Protein 1UM8 (pdb70)

Structure (mmCIF, N/CA/C/O backbone):
data_1UM8
#
_entry.id   1UM8
#
_cell.length_a   78.515
_cell.length_b   78.515
_cell.length_c   131.514
_cell.angle_alpha   90.00
_cell.angle_beta   90.00
_cell.angle_gamma   120.00
#
_symmetry.space_group_name_H-M   'P 65'
#
loop_
_entity.id
_entity.type
_entity.pdbx_description
1 polymer 'ATP-dependent Clp protease ATP-binding subunit clpX'
2 non-polymer "ADENOSINE-5'-DIPHOSPHATE"
3 water water
#
loop_
_atom_site.group_PDB
_atom_site.id
_atom_site.type_symbol
_atom_site.label_atom_id
_atom_site.label_alt_id
_atom_site.label_comp_id
_atom_site.label_asym_id
_atom_site.label_entity_id
_atom_site.label_seq_id
_atom_site.pdbx_PDB_ins_code
_atom_site.Cartn_x
_atom_site.Cartn_y
_atom_site.Cartn_z
_atom_site.occupancy
_atom_site.B_iso_or_equiv
_atom_site.auth_seq_id
_atom_site.auth_comp_id
_atom_site.auth_asym_id
_atom_site.auth_atom_id
_atom_site.pdbx_PDB_model_num
ATOM 1 N N . LEU A 1 5 ? 7.407 63.233 4.565 1.00 74.93 75 LEU A N 1
ATOM 2 C CA . LEU A 1 5 ? 5.966 62.845 4.623 1.00 75.74 75 LEU A CA 1
ATOM 3 C C . LEU A 1 5 ? 5.357 63.181 5.977 1.00 74.92 75 LEU A C 1
ATOM 4 O O . LEU A 1 5 ? 5.362 62.366 6.907 1.00 75.51 75 LEU A O 1
ATOM 9 N N . LEU A 1 6 ? 4.831 64.390 6.083 1.00 72.37 76 LEU A N 1
ATOM 10 C CA . LEU A 1 6 ? 4.199 64.817 7.310 1.00 70.45 76 LEU A CA 1
ATOM 11 C C . LEU A 1 6 ? 2.718 64.792 6.957 1.00 70.19 76 LEU A C 1
ATOM 12 O O . LEU A 1 6 ? 1.881 65.370 7.650 1.00 71.71 76 LEU A O 1
ATOM 17 N N . SER A 1 7 ? 2.409 64.096 5.866 1.00 68.34 77 SER A N 1
ATOM 18 C CA . SER A 1 7 ? 1.041 63.977 5.372 1.00 66.50 77 SER A CA 1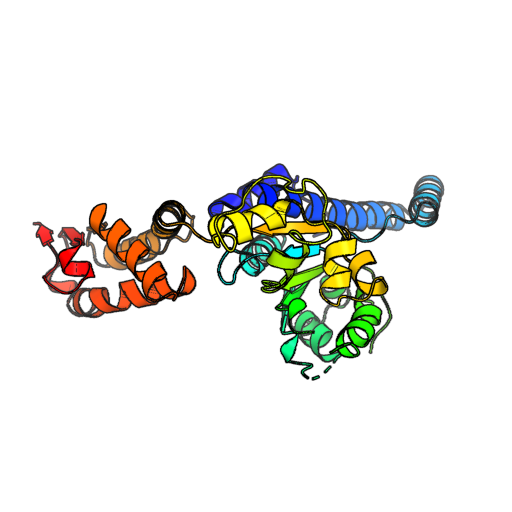
ATOM 19 C C . SER A 1 7 ? 0.194 62.977 6.145 1.00 63.98 77 SER A C 1
ATOM 20 O O . SER A 1 7 ? -1.011 63.177 6.312 1.00 64.05 77 SER A O 1
ATOM 23 N N . TYR A 1 8 ? 0.805 61.888 6.599 1.00 60.63 78 TYR A N 1
ATOM 24 C CA . TYR A 1 8 ? 0.059 60.905 7.377 1.00 58.37 78 TYR A CA 1
ATOM 25 C C . TYR A 1 8 ? 0.928 60.168 8.368 1.00 56.53 78 TYR A C 1
ATOM 26 O O . TYR A 1 8 ? 1.825 59.422 7.991 1.00 59.52 78 TYR A O 1
ATOM 35 N N . ILE A 1 9 ? 0.643 60.367 9.643 1.00 52.32 79 ILE A N 1
ATOM 36 C CA . ILE A 1 9 ? 1.401 59.704 10.671 1.00 47.89 79 ILE A CA 1
ATOM 37 C C . ILE A 1 9 ? 0.594 58.495 11.072 1.00 46.23 79 ILE A C 1
ATOM 38 O O . ILE A 1 9 ? -0.455 58.626 11.699 1.00 46.25 79 ILE A O 1
ATOM 43 N N . PRO A 1 10 ? 1.052 57.297 10.690 1.00 44.88 80 PRO A N 1
ATOM 44 C CA . PRO A 1 10 ? 0.272 56.127 11.080 1.00 42.77 80 PRO A CA 1
ATOM 45 C C . PRO A 1 10 ? 0.061 56.134 12.575 1.00 41.33 80 PRO A C 1
ATOM 46 O O . PRO A 1 10 ? 0.881 56.660 13.327 1.00 38.22 80 PRO A O 1
ATOM 50 N N . ALA A 1 11 ? -1.068 55.572 12.984 1.00 42.19 81 ALA A N 1
ATOM 51 C CA . ALA A 1 11 ? -1.445 55.494 14.377 1.00 43.73 81 ALA A CA 1
ATOM 52 C C . ALA A 1 11 ? -0.403 54.744 15.201 1.00 46.81 81 ALA A C 1
ATOM 53 O O . ALA A 1 11 ? 0.430 54.010 14.660 1.00 47.09 81 ALA A O 1
ATOM 55 N N . PRO A 1 12 ? -0.432 54.930 16.528 1.00 48.02 82 PRO A N 1
ATOM 56 C CA . PRO A 1 12 ? 0.499 54.277 17.448 1.00 48.75 82 PRO A CA 1
ATOM 57 C C . PRO A 1 12 ? 0.425 52.759 17.340 1.00 49.65 82 PRO A C 1
ATOM 58 O O . PRO A 1 12 ? 1.432 52.069 17.486 1.00 49.70 82 PRO A O 1
ATOM 62 N N . LYS A 1 13 ? -0.777 52.252 17.080 1.00 50.30 83 LYS A N 1
ATOM 63 C CA . LYS A 1 13 ? -0.991 50.818 16.964 1.00 51.35 83 LYS A CA 1
ATOM 64 C C . LYS A 1 13 ? -0.378 50.304 15.660 1.00 51.08 83 LYS A C 1
ATOM 65 O O . LYS A 1 13 ? 0.117 49.181 15.593 1.00 50.09 83 LYS A O 1
ATOM 71 N N . GLU A 1 14 ? -0.411 51.136 14.626 1.00 49.93 84 GLU A N 1
ATOM 72 C CA . GLU A 1 14 ? 0.151 50.757 13.346 1.00 48.10 84 GLU A CA 1
ATOM 73 C C . GLU A 1 14 ? 1.648 50.709 13.497 1.00 47.69 84 GLU A C 1
ATOM 74 O O . GLU A 1 14 ? 2.285 49.731 13.113 1.00 48.92 84 GLU A O 1
ATOM 80 N N . LEU A 1 15 ? 2.210 51.773 14.064 1.00 46.82 85 LEU A N 1
ATOM 81 C CA . LEU A 1 15 ? 3.646 51.851 14.278 1.00 42.60 85 LEU A CA 1
ATOM 82 C C . LEU A 1 15 ? 4.082 50.645 15.109 1.00 42.66 85 LEU A C 1
ATOM 83 O O . LEU A 1 15 ? 5.045 49.958 14.773 1.00 44.71 85 LEU A O 1
ATOM 88 N N . LYS A 1 16 ? 3.359 50.381 16.186 1.00 40.61 86 LYS A N 1
ATOM 89 C CA . LYS A 1 16 ? 3.671 49.262 17.057 1.00 40.21 86 LYS A CA 1
ATOM 90 C C . LYS A 1 16 ? 3.631 47.934 16.267 1.00 41.80 86 LYS A C 1
ATOM 91 O O . LYS A 1 16 ? 4.358 46.979 16.577 1.00 40.06 86 LYS A O 1
ATOM 97 N N . ALA A 1 17 ? 2.783 47.880 15.243 1.00 41.47 87 ALA A N 1
ATOM 98 C CA . ALA A 1 17 ? 2.668 46.684 14.426 1.00 40.73 87 ALA A CA 1
ATOM 99 C C . ALA A 1 17 ? 3.974 46.523 13.657 1.00 42.89 87 ALA A C 1
ATOM 100 O O . ALA A 1 17 ? 4.531 45.419 13.595 1.00 46.03 87 ALA A O 1
ATOM 102 N N . VAL A 1 18 ? 4.463 47.616 13.071 1.00 40.42 88 VAL A N 1
ATOM 103 C CA . VAL A 1 18 ? 5.710 47.564 12.333 1.00 38.14 88 VAL A CA 1
ATOM 104 C C . VAL A 1 18 ? 6.766 47.079 13.317 1.00 40.20 88 VAL A C 1
ATOM 105 O O . VAL A 1 18 ? 7.532 46.156 13.041 1.00 42.50 88 VAL A O 1
ATOM 109 N N . LEU A 1 19 ? 6.794 47.699 14.484 1.00 40.11 89 LEU A N 1
ATOM 110 C CA . LEU A 1 19 ? 7.752 47.329 15.509 1.00 39.93 89 LEU A CA 1
ATOM 111 C C . LEU A 1 19 ? 7.682 45.822 15.777 1.00 40.07 89 LEU A C 1
ATOM 112 O O . LEU A 1 19 ? 8.704 45.139 15.801 1.00 40.49 89 LEU A O 1
ATOM 117 N N . ASP A 1 20 ? 6.477 45.299 15.959 1.00 38.85 90 ASP A N 1
ATOM 118 C CA . ASP A 1 20 ? 6.325 43.878 16.229 1.00 40.62 90 ASP A CA 1
ATOM 119 C C . ASP A 1 20 ? 6.962 42.962 15.171 1.00 41.69 90 ASP A C 1
ATOM 120 O O . ASP A 1 20 ? 7.398 41.858 15.489 1.00 40.32 90 ASP A O 1
ATOM 125 N N . ASN A 1 21 ? 7.017 43.415 13.921 1.00 41.54 91 ASN A N 1
ATOM 126 C CA . ASN A 1 21 ? 7.605 42.598 12.864 1.00 41.63 91 ASN A CA 1
ATOM 127 C C . ASN A 1 21 ? 9.132 42.516 12.910 1.00 41.04 91 ASN A C 1
ATOM 128 O O . ASN A 1 21 ? 9.727 41.791 12.122 1.00 40.71 91 ASN A O 1
ATOM 133 N N . TYR A 1 22 ? 9.767 43.250 13.820 1.00 40.53 92 TYR A N 1
ATOM 134 C CA . TYR A 1 22 ? 11.224 43.226 13.903 1.00 40.63 92 TYR A CA 1
ATOM 135 C C . TYR A 1 22 ? 11.810 43.092 15.298 1.00 41.29 92 TYR A C 1
ATOM 136 O O . TYR A 1 22 ? 12.927 42.591 15.468 1.00 39.60 92 TYR A O 1
ATOM 145 N N . VAL A 1 23 ? 11.049 43.535 16.291 1.00 41.35 93 VAL A N 1
ATOM 146 C CA . VAL A 1 23 ? 11.487 43.498 17.673 1.00 39.97 93 VAL A CA 1
ATOM 147 C C . VAL A 1 23 ? 10.639 42.507 18.460 1.00 41.28 93 VAL A C 1
ATOM 148 O O . VAL A 1 23 ? 9.401 42.587 18.445 1.00 42.03 93 VAL A O 1
ATOM 152 N N . ILE A 1 24 ? 11.307 41.565 19.130 1.00 38.46 94 ILE A N 1
ATOM 153 C CA . ILE A 1 24 ? 10.628 40.554 19.934 1.00 35.61 94 ILE A CA 1
ATOM 154 C C . ILE A 1 24 ? 10.638 41.021 21.385 1.00 35.82 94 ILE A C 1
ATOM 155 O O . ILE A 1 24 ? 11.617 41.612 21.863 1.00 34.47 94 ILE A O 1
ATOM 160 N N . GLY A 1 25 ? 9.551 40.759 22.092 1.00 33.42 95 GLY A N 1
ATOM 161 C CA . GLY A 1 25 ? 9.492 41.189 23.471 1.00 34.64 95 GLY A CA 1
ATOM 162 C C . GLY A 1 25 ? 9.436 42.700 23.565 1.00 37.17 95 GLY A C 1
ATOM 163 O O . GLY A 1 25 ? 9.142 43.392 22.578 1.00 35.82 95 GLY A O 1
ATOM 164 N N . GLN A 1 26 ? 9.719 43.214 24.756 1.00 38.25 96 GLN A N 1
ATOM 165 C CA . GLN A 1 26 ? 9.703 44.649 24.991 1.00 40.19 96 GLN A CA 1
ATOM 166 C C . GLN A 1 26 ? 8.336 45.244 24.618 1.00 42.98 96 GLN A C 1
ATOM 167 O O . GLN A 1 26 ? 8.277 46.265 23.922 1.00 42.91 96 GLN A O 1
ATOM 173 N N . GLU A 1 27 ? 7.249 44.615 25.075 1.00 42.81 97 GLU A N 1
ATOM 174 C CA . GLU A 1 27 ? 5.909 45.097 24.760 1.00 44.64 97 GLU A CA 1
ATOM 175 C C . GLU A 1 27 ? 5.653 46.517 25.261 1.00 43.90 97 GLU A C 1
ATOM 176 O O . GLU A 1 27 ? 5.158 47.361 24.510 1.00 41.56 97 GLU A O 1
ATOM 182 N N . GLN A 1 28 ? 5.985 46.792 26.522 1.00 42.87 98 GLN A N 1
ATOM 183 C CA . GLN A 1 28 ? 5.763 48.132 27.049 1.00 41.00 98 GLN A CA 1
ATOM 184 C C . GLN A 1 28 ? 6.577 49.156 26.299 1.00 37.82 98 GLN A C 1
ATOM 185 O O . GLN A 1 28 ? 6.028 50.144 25.831 1.00 38.88 98 GLN A O 1
ATOM 191 N N . ALA A 1 29 ? 7.882 48.920 26.192 1.00 34.85 99 ALA A N 1
ATOM 192 C CA . ALA A 1 29 ? 8.764 49.843 25.502 1.00 33.05 99 ALA A CA 1
ATOM 193 C C . ALA A 1 29 ? 8.257 50.074 24.095 1.00 35.05 99 ALA A C 1
ATOM 194 O O . ALA A 1 29 ? 8.332 51.185 23.578 1.00 37.27 99 ALA A O 1
ATOM 196 N N . LYS A 1 30 ? 7.727 49.034 23.471 1.00 36.69 100 LYS A N 1
ATOM 197 C CA . LYS A 1 30 ? 7.214 49.182 22.118 1.00 38.60 100 LYS A CA 1
ATOM 198 C C . LYS A 1 30 ? 6.043 50.149 22.137 1.00 39.30 100 LYS A C 1
ATOM 199 O O . LYS A 1 30 ? 5.962 51.063 21.315 1.00 39.31 100 LYS A O 1
ATOM 205 N N . LYS A 1 31 ? 5.154 49.954 23.103 1.00 38.90 101 LYS A N 1
ATOM 206 C CA . LYS A 1 31 ? 3.979 50.789 23.257 1.00 38.57 101 LYS A CA 1
ATOM 207 C C . LYS A 1 31 ? 4.383 52.238 23.508 1.00 38.59 101 LYS A C 1
ATOM 208 O O . LYS A 1 31 ? 3.944 53.157 22.805 1.00 39.39 101 LYS A O 1
ATOM 214 N N . VAL A 1 32 ? 5.233 52.440 24.507 1.00 37.46 102 VAL A N 1
ATOM 215 C CA . VAL A 1 32 ? 5.705 53.776 24.842 1.00 37.00 102 VAL A CA 1
ATOM 216 C C . VAL A 1 32 ? 6.407 54.453 23.674 1.00 37.52 102 VAL A C 1
ATOM 217 O O . VAL A 1 32 ? 6.226 55.642 23.449 1.00 40.69 102 VAL A O 1
ATOM 221 N N . PHE A 1 33 ? 7.202 53.708 22.923 1.00 38.37 103 PHE A N 1
ATOM 222 C CA . PHE A 1 33 ? 7.911 54.297 21.789 1.00 38.18 103 PHE A CA 1
ATOM 223 C C . PHE A 1 33 ? 6.939 54.727 20.677 1.00 38.12 103 PHE A C 1
ATOM 224 O O . PHE A 1 33 ? 7.080 55.796 20.073 1.00 38.51 103 PHE A O 1
ATOM 232 N N . SER A 1 34 ? 5.944 53.892 20.426 1.00 37.09 104 SER A N 1
ATOM 233 C CA . SER A 1 34 ? 4.974 54.160 19.377 1.00 37.19 104 SER A CA 1
ATOM 234 C C . SER A 1 34 ? 4.160 55.417 19.619 1.00 36.33 104 SER A C 1
ATOM 235 O O . SER A 1 34 ? 3.951 56.226 18.714 1.00 33.24 104 SER A O 1
ATOM 238 N N . VAL A 1 35 ? 3.686 55.560 20.848 1.00 38.71 105 VAL A N 1
ATOM 239 C CA . VAL A 1 35 ? 2.880 56.710 21.229 1.00 37.44 105 VAL A CA 1
ATOM 240 C C . VAL A 1 35 ? 3.768 57.938 21.204 1.00 36.92 105 VAL A C 1
ATOM 241 O O . VAL A 1 35 ? 3.349 59.006 20.741 1.00 36.26 105 VAL A O 1
ATOM 245 N N . ALA A 1 36 ? 5.006 57.777 21.662 1.00 34.89 106 ALA A N 1
ATOM 246 C CA . ALA A 1 36 ? 5.940 58.894 21.691 1.00 34.78 106 ALA A CA 1
ATOM 247 C C . ALA A 1 36 ? 6.359 59.363 20.305 1.00 35.89 106 ALA A C 1
ATOM 248 O O . ALA A 1 36 ? 6.444 60.564 20.059 1.00 38.17 106 ALA A O 1
ATOM 250 N N . VAL A 1 37 ? 6.623 58.439 19.390 1.00 36.08 107 VAL A N 1
ATOM 251 C CA . VAL A 1 37 ? 7.020 58.853 18.052 1.00 35.93 107 VAL A CA 1
ATOM 252 C C . VAL A 1 37 ? 5.816 59.455 17.321 1.00 37.31 107 VAL A C 1
ATOM 253 O O . VAL A 1 37 ? 5.968 60.347 16.488 1.00 37.68 107 VAL A O 1
ATOM 257 N N . TYR A 1 38 ? 4.619 58.976 17.656 1.00 37.97 108 TYR A N 1
ATOM 258 C CA . TYR A 1 38 ? 3.382 59.476 17.059 1.00 37.95 108 TYR A CA 1
ATOM 259 C C . TYR A 1 38 ? 3.077 60.912 17.545 1.00 37.26 108 TYR A C 1
ATOM 260 O O . TYR A 1 38 ? 2.882 61.816 16.732 1.00 35.90 108 TYR A O 1
ATOM 269 N N . ASN A 1 39 ? 3.024 61.114 18.862 1.00 35.61 109 ASN A N 1
ATOM 270 C CA . ASN A 1 39 ? 2.759 62.448 19.403 1.00 35.71 109 ASN A CA 1
ATOM 271 C C . ASN A 1 39 ? 3.744 63.457 18.847 1.00 35.20 109 ASN A C 1
ATOM 272 O O . ASN A 1 39 ? 3.376 64.588 18.529 1.00 34.90 109 ASN A O 1
ATOM 277 N N . HIS A 1 40 ? 5.002 63.052 18.730 1.00 35.09 110 HIS A N 1
ATOM 278 C CA . HIS A 1 40 ? 5.987 63.962 18.196 1.00 34.52 110 HIS A CA 1
ATOM 279 C C . HIS A 1 40 ? 5.658 64.358 16.775 1.00 36.49 110 HIS A C 1
ATOM 280 O O . HIS A 1 40 ? 5.666 65.545 16.452 1.00 39.41 110 HIS A O 1
ATOM 287 N N . TYR A 1 41 ? 5.379 63.377 15.918 1.00 35.57 111 TYR A N 1
ATOM 288 C CA . TYR A 1 41 ? 5.080 63.693 14.527 1.00 35.75 111 TYR A CA 1
ATOM 289 C C . TYR A 1 41 ? 3.659 64.178 14.257 1.00 36.16 111 TYR A C 1
ATOM 290 O O . TYR A 1 41 ? 3.419 64.831 13.236 1.00 34.82 111 TYR A O 1
ATOM 299 N N . LYS A 1 42 ? 2.714 63.862 15.142 1.00 35.48 112 LYS A N 1
ATOM 300 C CA . LYS A 1 42 ? 1.356 64.364 14.949 1.00 36.59 112 LYS A CA 1
ATOM 301 C C . LYS A 1 42 ? 1.450 65.891 15.124 1.00 38.73 112 LYS A C 1
ATOM 302 O O . LYS A 1 42 ? 0.887 66.659 14.336 1.00 37.38 112 LYS A O 1
ATOM 308 N N . ARG A 1 43 ? 2.193 66.322 16.142 1.00 39.21 113 ARG A N 1
ATOM 309 C CA . ARG A 1 43 ? 2.363 67.741 16.403 1.00 41.67 113 ARG A CA 1
ATOM 310 C C . ARG A 1 43 ? 3.038 68.496 15.255 1.00 43.50 113 ARG A C 1
ATOM 311 O O . ARG A 1 43 ? 2.514 69.514 14.783 1.00 45.28 113 ARG A O 1
ATOM 319 N N . LEU A 1 44 ? 4.196 68.024 14.808 1.00 42.54 114 LEU A N 1
ATOM 320 C CA . LEU A 1 44 ? 4.874 68.714 13.717 1.00 42.59 114 LEU A CA 1
ATOM 321 C C . LEU A 1 44 ? 3.962 68.810 12.499 1.00 43.86 114 LEU A C 1
ATOM 322 O O . LEU A 1 44 ? 3.968 69.815 11.781 1.00 46.27 114 LEU A O 1
ATOM 327 N N . SER A 1 45 ? 3.179 67.762 12.270 1.00 43.90 115 SER A N 1
ATOM 328 C CA . SER A 1 45 ? 2.258 67.726 11.137 1.00 43.83 115 SER A CA 1
ATOM 329 C C . SER A 1 45 ? 1.115 68.713 11.359 1.00 42.63 115 SER A C 1
ATOM 330 O O . SER A 1 45 ? 0.839 69.552 10.519 1.00 41.28 115 SER A O 1
ATOM 333 N N . PHE A 1 46 ? 0.458 68.589 12.504 1.00 43.41 116 PHE A N 1
ATOM 334 C CA . PHE A 1 46 ? -0.643 69.465 12.893 1.00 44.60 116 PHE A CA 1
ATOM 335 C C . PHE A 1 46 ? -0.190 70.920 12.800 1.00 46.12 116 PHE A C 1
ATOM 336 O O . PHE A 1 46 ? -0.896 71.777 12.273 1.00 44.76 116 PHE A O 1
ATOM 344 N N . LYS A 1 47 ? 1.003 71.186 13.317 1.00 48.23 117 LYS A N 1
ATOM 345 C CA . LYS A 1 47 ? 1.567 72.533 13.323 1.00 49.66 117 LYS A CA 1
ATOM 346 C C . LYS A 1 47 ? 1.771 73.039 11.902 1.00 51.97 117 LYS A C 1
ATOM 347 O O . LYS A 1 47 ? 1.508 74.201 11.602 1.00 51.93 117 LYS A O 1
ATOM 353 N N . GLU A 1 48 ? 2.231 72.145 11.032 1.00 54.43 118 GLU A N 1
ATOM 354 C CA . GLU A 1 48 ? 2.484 72.467 9.632 1.00 54.81 118 GLU A CA 1
ATOM 355 C C . GLU A 1 48 ? 1.179 72.677 8.874 1.00 53.00 118 GLU A C 1
ATOM 356 O O . GLU A 1 48 ? 1.119 73.470 7.940 1.00 54.43 118 GLU A O 1
ATOM 362 N N . LYS A 1 49 ? 0.137 71.963 9.273 1.00 51.21 119 LYS A N 1
ATOM 363 C CA . LYS A 1 49 ? -1.164 72.093 8.623 1.00 51.13 119 LYS A CA 1
ATOM 364 C C . LYS A 1 49 ? -1.669 73.540 8.715 1.00 51.12 119 LYS A C 1
ATOM 365 O O . LYS A 1 49 ? -2.010 74.153 7.703 1.00 49.74 119 LYS A O 1
ATOM 371 N N . LEU A 1 50 ? -1.690 74.076 9.935 1.00 52.16 120 LEU A N 1
ATOM 372 C CA . LEU A 1 50 ? -2.155 75.435 10.195 1.00 53.22 120 LEU A CA 1
ATOM 373 C C . LEU A 1 50 ? -1.397 76.461 9.373 1.00 55.02 120 LEU A C 1
ATOM 374 O O . LEU A 1 50 ? -2.002 77.257 8.650 1.00 55.04 120 LEU A O 1
ATOM 379 N N . LYS A 1 51 ? -0.073 76.446 9.483 1.00 57.28 121 LYS A N 1
ATOM 380 C CA . LYS A 1 51 ? 0.735 77.400 8.746 1.00 59.75 121 LYS A CA 1
ATOM 381 C C . LYS A 1 51 ? 0.338 77.454 7.282 1.00 61.42 121 LYS A C 1
ATOM 382 O O . LYS A 1 51 ? 0.025 78.523 6.759 1.00 63.09 121 LYS A O 1
ATOM 388 N N . LYS A 1 52 ? 0.328 76.308 6.618 1.00 63.21 122 LYS A N 1
ATOM 389 C CA . LYS A 1 52 ? -0.048 76.298 5.215 1.00 64.51 122 LYS A CA 1
ATOM 390 C C . LYS A 1 52 ? -1.429 76.932 5.093 1.00 64.01 122 LYS A C 1
ATOM 391 O O . LYS A 1 52 ? -1.652 77.797 4.250 1.00 64.18 122 LYS A O 1
ATOM 397 N N . GLN A 1 53 ? -2.340 76.486 5.952 1.00 64.18 123 GLN A N 1
ATOM 398 C CA . GLN A 1 53 ? -3.718 76.962 5.993 1.00 65.33 123 GLN A CA 1
ATOM 399 C C . GLN A 1 53 ? -3.793 78.489 6.012 1.00 65.55 123 GLN A C 1
ATOM 400 O O . GLN A 1 53 ? -4.755 79.087 5.521 1.00 65.12 123 GLN A O 1
ATOM 406 N N . ASP A 1 54 ? -2.764 79.099 6.593 1.00 65.69 124 ASP A N 1
ATOM 407 C CA . ASP A 1 54 ? -2.610 80.547 6.684 1.00 65.74 124 ASP A CA 1
ATOM 408 C C . ASP A 1 54 ? -3.873 81.413 6.783 1.00 66.01 124 ASP A C 1
ATOM 409 O O . ASP A 1 54 ? -4.266 82.052 5.804 1.00 65.74 124 ASP A O 1
ATOM 414 N N . ASN A 1 55 ? -4.505 81.434 7.956 1.00 65.21 125 ASN A N 1
ATOM 415 C CA . ASN A 1 55 ? -5.694 82.260 8.180 1.00 65.01 125 ASN A CA 1
ATOM 416 C C . ASN A 1 55 ? -5.785 82.615 9.662 1.00 65.23 125 ASN A C 1
ATOM 417 O O . ASN A 1 55 ? -4.893 82.269 10.432 1.00 66.14 125 ASN A O 1
ATOM 422 N N . GLN A 1 56 ? -6.848 83.300 10.071 1.00 65.42 126 GLN A N 1
ATOM 423 C CA . GLN A 1 56 ? -6.973 83.714 11.466 1.00 66.04 126 GLN A CA 1
ATOM 424 C C . GLN A 1 56 ? -7.327 82.610 12.453 1.00 64.34 126 GLN A C 1
ATOM 425 O O . GLN A 1 56 ? -6.821 82.592 13.574 1.00 63.64 126 GLN A O 1
ATOM 431 N N . ASP A 1 57 ? -8.198 81.694 12.052 1.00 63.66 127 ASP A N 1
ATOM 432 C CA . ASP A 1 57 ? -8.578 80.594 12.933 1.00 62.30 127 ASP A CA 1
ATOM 433 C C . ASP A 1 57 ? -7.371 79.718 13.251 1.00 62.15 127 ASP A C 1
ATOM 434 O O . ASP A 1 57 ? -7.024 79.500 14.419 1.00 60.22 127 ASP A O 1
ATOM 439 N N . SER A 1 58 ? -6.729 79.225 12.198 1.00 62.82 128 SER A N 1
ATOM 440 C CA . SER A 1 58 ? -5.561 78.373 12.350 1.00 62.74 128 SER A CA 1
ATOM 441 C C . SER A 1 58 ? -4.416 79.153 12.986 1.00 62.22 128 SER A C 1
ATOM 442 O O . SER A 1 58 ? -3.458 78.568 13.486 1.00 63.73 128 SER A O 1
ATOM 445 N N . ASN A 1 59 ? -4.513 80.476 12.986 1.00 60.86 129 ASN A N 1
ATOM 446 C CA . ASN A 1 59 ? -3.445 81.263 13.571 1.00 60.10 129 ASN A CA 1
ATOM 447 C C . ASN A 1 59 ? -3.593 81.417 15.079 1.00 59.12 129 ASN A C 1
ATOM 448 O O . ASN A 1 59 ? -2.611 81.660 15.779 1.00 59.49 129 ASN A O 1
ATOM 453 N N . VAL A 1 60 ? -4.815 81.294 15.583 1.00 56.36 130 VAL A N 1
ATOM 454 C CA . VAL A 1 60 ? -5.024 81.396 17.023 1.00 56.20 130 VAL A CA 1
ATOM 455 C C . VAL A 1 60 ? -4.521 80.099 17.657 1.00 54.69 130 VAL A C 1
ATOM 456 O O . VAL A 1 60 ? -3.818 80.116 18.669 1.00 53.08 130 VAL A O 1
ATOM 460 N N . GLU A 1 61 ? -4.886 78.978 17.038 1.00 53.78 131 GLU A N 1
ATOM 461 C CA . GLU A 1 61 ? -4.476 77.654 17.501 1.00 52.02 131 GLU A CA 1
ATOM 462 C C . GLU A 1 61 ? -2.960 77.571 17.604 1.00 49.12 131 GLU A C 1
ATOM 463 O O . GLU A 1 61 ? -2.429 77.051 18.581 1.00 48.08 131 GLU A O 1
ATOM 469 N N . LEU A 1 62 ? -2.269 78.096 16.599 1.00 46.42 132 LEU A N 1
ATOM 470 C CA . LEU A 1 62 ? -0.818 78.082 16.599 1.00 45.51 132 LEU A CA 1
ATOM 471 C C . LEU A 1 62 ? -0.280 78.805 17.807 1.00 46.04 132 LEU A C 1
ATOM 472 O O . LEU A 1 62 ? 0.703 78.375 18.407 1.00 45.70 132 LEU A O 1
ATOM 477 N N . GLU A 1 63 ? -0.926 79.909 18.168 1.00 48.84 133 GLU A N 1
ATOM 478 C CA . GLU A 1 63 ? -0.499 80.702 19.319 1.00 50.22 133 GLU A CA 1
ATOM 479 C C . GLU A 1 63 ? -0.784 79.962 20.629 1.00 49.18 133 GLU A C 1
ATOM 480 O O . GLU A 1 63 ? 0.036 79.962 21.558 1.00 47.21 133 GLU A O 1
ATOM 486 N N . HIS A 1 64 ? -1.939 79.313 20.700 1.00 48.05 134 HIS A N 1
ATOM 487 C CA . HIS A 1 64 ? -2.268 78.568 21.898 1.00 49.26 134 HIS A CA 1
ATOM 488 C C . HIS A 1 64 ? -1.345 77.365 22.038 1.00 48.56 134 HIS A C 1
ATOM 489 O O . HIS A 1 64 ? -0.863 77.062 23.130 1.00 48.77 134 HIS A O 1
ATOM 496 N N . LEU A 1 65 ? -1.104 76.678 20.928 1.00 47.73 135 LEU A N 1
ATOM 497 C CA . LEU A 1 65 ? -0.230 75.515 20.936 1.00 48.78 135 LEU A CA 1
ATOM 498 C C . LEU A 1 65 ? 1.157 75.941 21.425 1.00 49.55 135 LEU A C 1
ATOM 499 O O . LEU A 1 65 ? 1.878 75.170 22.075 1.00 45.53 135 LEU A O 1
ATOM 504 N N . GLU A 1 66 ? 1.519 77.184 21.108 1.00 51.94 136 GLU A N 1
ATOM 505 C CA . GLU A 1 66 ? 2.802 77.741 21.525 1.00 53.50 136 GLU A CA 1
ATOM 506 C C . GLU A 1 66 ? 2.686 78.156 22.984 1.00 52.81 136 GLU A C 1
ATOM 507 O O . GLU A 1 66 ? 3.537 77.823 23.810 1.00 51.17 136 GLU A O 1
ATOM 513 N N . GLU A 1 67 ? 1.615 78.872 23.303 1.00 53.20 137 GLU A N 1
ATOM 514 C CA . GLU A 1 67 ? 1.416 79.320 24.668 1.00 54.74 137 GLU A CA 1
ATOM 515 C C . GLU A 1 67 ? 1.437 78.169 25.653 1.00 54.50 137 GLU A C 1
ATOM 516 O O . GLU A 1 67 ? 2.143 78.232 26.657 1.00 57.07 137 GLU A O 1
ATOM 522 N N . VAL A 1 68 ? 0.668 77.117 25.365 1.00 54.00 138 VAL A N 1
ATOM 523 C CA . VAL A 1 68 ? 0.581 75.945 26.245 1.00 50.89 138 VAL A CA 1
ATOM 524 C C . VAL A 1 68 ? 1.933 75.262 26.416 1.00 50.42 138 VAL A C 1
ATOM 525 O O . VAL A 1 68 ? 2.152 74.522 27.367 1.00 49.55 138 VAL A O 1
ATOM 529 N N . GLU A 1 69 ? 2.835 75.517 25.473 1.00 53.03 139 GLU A N 1
ATOM 530 C CA . GLU A 1 69 ? 4.184 74.966 25.503 1.00 53.82 139 GLU A CA 1
ATOM 531 C C . GLU A 1 69 ? 4.241 73.450 25.617 1.00 54.85 139 GLU A C 1
ATOM 532 O O . GLU A 1 69 ? 4.606 72.911 26.660 1.00 56.06 139 GLU A O 1
ATOM 538 N N . LEU A 1 70 ? 3.884 72.771 24.529 1.00 56.99 140 LEU A N 1
ATOM 539 C CA . LEU A 1 70 ? 3.900 71.310 24.467 1.00 57.55 140 LEU A CA 1
ATOM 540 C C . LEU A 1 70 ? 5.332 70.803 24.376 1.00 59.61 140 LEU A C 1
ATOM 541 O O . LEU A 1 70 ? 5.870 70.661 23.274 1.00 59.81 140 LEU A O 1
ATOM 546 N N . SER A 1 71 ? 5.940 70.529 25.530 1.00 61.69 141 SER A N 1
ATOM 547 C CA . SER A 1 71 ? 7.320 70.033 25.604 1.00 64.97 141 SER A CA 1
ATOM 548 C C . SER A 1 71 ? 7.626 68.939 24.567 1.00 65.79 141 SER A C 1
ATOM 549 O O . SER A 1 71 ? 6.820 68.021 24.362 1.00 66.09 141 SER A O 1
ATOM 552 N N . LYS A 1 72 ? 8.785 69.029 23.915 1.00 64.59 142 LYS A N 1
ATOM 553 C CA . LYS A 1 72 ? 9.124 68.027 22.920 1.00 64.14 142 LYS A CA 1
ATOM 554 C C . LYS A 1 72 ? 9.379 66.736 23.656 1.00 62.70 142 LYS A C 1
ATOM 555 O O . LYS A 1 72 ? 10.073 66.713 24.670 1.00 64.08 142 LYS A O 1
ATOM 561 N N . SER A 1 73 ? 8.804 65.662 23.136 1.00 60.20 143 SER A N 1
ATOM 562 C CA . SER A 1 73 ? 8.926 64.357 23.751 1.00 58.36 143 SER A CA 1
ATOM 563 C C . SER A 1 73 ? 10.181 63.586 23.381 1.00 55.63 143 SER A C 1
ATOM 564 O O . SER A 1 73 ? 10.079 62.476 22.866 1.00 55.25 143 SER A O 1
ATOM 567 N N . ASN A 1 74 ? 11.356 64.154 23.632 1.00 52.53 144 ASN A N 1
ATOM 568 C CA . ASN A 1 74 ? 12.583 63.427 23.338 1.00 50.91 144 ASN A CA 1
ATOM 569 C C . ASN A 1 74 ? 12.529 62.167 24.206 1.00 50.22 144 ASN A C 1
ATOM 570 O O . ASN A 1 74 ? 12.035 62.205 25.336 1.00 49.89 144 ASN A O 1
ATOM 575 N N . ILE A 1 75 ? 13.029 61.054 23.684 1.00 47.43 145 ILE A N 1
ATOM 576 C CA . ILE A 1 75 ? 12.973 59.811 24.424 1.00 47.31 145 ILE A CA 1
ATOM 577 C C . ILE A 1 75 ? 14.293 59.365 25.032 1.00 48.41 145 ILE A C 1
ATOM 578 O O . ILE A 1 75 ? 15.360 59.660 24.505 1.00 50.59 145 ILE A O 1
ATOM 583 N N . LEU A 1 76 ? 14.203 58.671 26.163 1.00 47.83 146 LEU A N 1
ATOM 584 C CA . LEU A 1 76 ? 15.364 58.114 26.839 1.00 47.04 146 LEU A CA 1
ATOM 585 C C . LEU A 1 76 ? 15.071 56.628 26.957 1.00 46.91 146 LEU A C 1
ATOM 586 O O . LEU A 1 76 ? 14.134 56.227 27.642 1.00 44.98 146 LEU A O 1
ATOM 591 N N . LEU A 1 77 ? 15.860 55.821 26.258 1.00 47.01 147 LEU A N 1
ATOM 592 C CA . LEU A 1 77 ? 15.712 54.372 26.287 1.00 46.17 147 LEU A CA 1
ATOM 593 C C . LEU A 1 77 ? 16.755 53.776 27.221 1.00 46.58 147 LEU A C 1
ATOM 594 O O . LEU A 1 77 ? 17.958 54.014 27.073 1.00 47.63 147 LEU A O 1
ATOM 599 N N . ILE A 1 78 ? 16.289 52.995 28.181 1.00 45.05 148 ILE A N 1
ATOM 600 C CA . ILE A 1 78 ? 17.172 52.368 29.145 1.00 46.25 148 ILE A CA 1
ATOM 601 C C . ILE A 1 78 ? 17.002 50.849 29.074 1.00 46.50 148 ILE A C 1
ATOM 602 O O . ILE A 1 78 ? 15.910 50.332 29.282 1.00 46.19 148 ILE A O 1
ATOM 607 N N . GLY A 1 79 ? 18.082 50.138 28.780 1.00 46.73 149 GLY A N 1
ATOM 608 C CA . GLY A 1 79 ? 17.998 48.691 28.694 1.00 50.80 149 GLY A CA 1
ATOM 609 C C . GLY A 1 79 ? 19.325 48.039 28.337 1.00 52.24 149 GLY A C 1
ATOM 610 O O . GLY A 1 79 ? 20.118 48.602 27.570 1.00 52.47 149 GLY A O 1
ATOM 611 N N . PRO A 1 80 ? 19.587 46.835 28.863 1.00 51.44 150 PRO A N 1
ATOM 612 C CA . PRO A 1 80 ? 20.842 46.147 28.573 1.00 51.57 150 PRO A CA 1
ATOM 613 C C . PRO A 1 80 ? 21.182 46.160 27.091 1.00 52.43 150 PRO A C 1
ATOM 614 O O . PRO A 1 80 ? 20.288 46.203 26.249 1.00 53.39 150 PRO A O 1
ATOM 618 N N . THR A 1 81 ? 22.481 46.147 26.794 1.00 52.39 151 THR A N 1
ATOM 619 C CA . THR A 1 81 ? 22.991 46.137 25.428 1.00 51.67 151 THR A CA 1
ATOM 620 C C . THR A 1 81 ? 22.417 44.951 24.665 1.00 51.43 151 THR A C 1
ATOM 621 O O . THR A 1 81 ? 22.395 43.835 25.181 1.00 50.40 151 THR A O 1
ATOM 625 N N . GLY A 1 82 ? 21.968 45.201 23.435 1.00 50.72 152 GLY A N 1
ATOM 626 C CA . GLY A 1 82 ? 21.403 44.150 22.609 1.00 49.14 152 GLY A CA 1
ATOM 627 C C . GLY A 1 82 ? 19.947 43.810 22.877 1.00 50.07 152 GLY A C 1
ATOM 628 O O . GLY A 1 82 ? 19.531 42.684 22.617 1.00 51.86 152 GLY A O 1
ATOM 629 N N . SER A 1 83 ? 19.158 44.758 23.379 1.00 49.74 153 SER A N 1
ATOM 630 C CA . SER A 1 83 ? 17.747 44.478 23.654 1.00 48.69 153 SER A CA 1
ATOM 631 C C . SER A 1 83 ? 16.746 44.989 22.609 1.00 47.84 153 SER A C 1
ATOM 632 O O . SER A 1 83 ? 15.582 44.590 22.617 1.00 46.50 153 SER A O 1
ATOM 635 N N . GLY A 1 84 ? 17.200 45.854 21.704 1.00 46.56 154 GLY A N 1
ATOM 636 C CA . GLY A 1 84 ? 16.313 46.380 20.680 1.00 45.59 154 GLY A CA 1
ATOM 637 C C . GLY A 1 84 ? 16.153 47.895 20.729 1.00 44.62 154 GLY A C 1
ATOM 638 O O . GLY A 1 84 ? 15.287 48.462 20.069 1.00 43.41 154 GLY A O 1
ATOM 639 N N . LYS A 1 85 ? 17.002 48.559 21.505 1.00 44.82 155 LYS A N 1
ATOM 640 C CA . LYS A 1 85 ? 16.920 50.004 21.642 1.00 44.03 155 LYS A CA 1
ATOM 641 C C . LYS A 1 85 ? 17.114 50.759 20.332 1.00 44.13 155 LYS A C 1
ATOM 642 O O . LYS A 1 85 ? 16.168 51.378 19.844 1.00 44.48 155 LYS A O 1
ATOM 648 N N . THR A 1 86 ? 18.309 50.717 19.746 1.00 42.28 156 THR A N 1
ATOM 649 C CA . THR A 1 86 ? 18.493 51.435 18.492 1.00 41.62 156 THR A CA 1
ATOM 650 C C . THR A 1 86 ? 17.719 50.746 17.365 1.00 40.60 156 THR A C 1
ATOM 651 O O . THR A 1 86 ? 17.461 51.342 16.321 1.00 41.82 156 THR A O 1
ATOM 655 N N . LEU A 1 87 ? 17.336 49.497 17.591 1.00 38.70 157 LEU A N 1
ATOM 656 C CA . LEU A 1 87 ? 16.574 48.737 16.607 1.00 38.60 157 LEU A CA 1
ATOM 657 C C . LEU A 1 87 ? 15.169 49.310 16.475 1.00 38.52 157 LEU A C 1
ATOM 658 O O . LEU A 1 87 ? 14.648 49.463 15.367 1.00 35.61 157 LEU A O 1
ATOM 663 N N . MET A 1 88 ? 14.552 49.616 17.612 1.00 39.58 158 MET A N 1
ATOM 664 C CA . MET A 1 88 ? 13.214 50.182 17.594 1.00 39.62 158 MET A CA 1
ATOM 665 C C . MET A 1 88 ? 13.280 51.460 16.782 1.00 38.74 158 MET A C 1
ATOM 666 O O . MET A 1 88 ? 12.528 51.635 15.820 1.00 36.89 158 MET A O 1
ATOM 671 N N . ALA A 1 89 ? 14.220 52.327 17.153 1.00 38.22 159 ALA A N 1
ATOM 672 C CA . ALA A 1 89 ? 14.402 53.593 16.467 1.00 38.02 159 ALA A CA 1
ATOM 673 C C . ALA A 1 89 ? 14.676 53.384 14.987 1.00 38.75 159 ALA A C 1
ATOM 674 O O . ALA A 1 89 ? 14.055 54.021 14.146 1.00 40.55 159 ALA A O 1
ATOM 676 N N . GLN A 1 90 ? 15.599 52.491 14.657 1.00 41.42 160 GLN A N 1
ATOM 677 C CA . GLN A 1 90 ? 15.920 52.236 13.249 1.00 41.89 160 GLN A CA 1
ATOM 678 C C . GLN A 1 90 ? 14.710 51.737 12.464 1.00 41.73 160 GLN A C 1
ATOM 679 O O . GLN A 1 90 ? 14.466 52.169 11.334 1.00 40.17 160 GLN A O 1
ATOM 685 N N . THR A 1 91 ? 13.949 50.835 13.082 1.00 41.86 161 THR A N 1
ATOM 686 C CA . THR A 1 91 ? 12.766 50.248 12.458 1.00 40.57 161 THR A CA 1
ATOM 687 C C . THR A 1 91 ? 11.743 51.282 12.017 1.00 41.66 161 THR A C 1
ATOM 688 O O . THR A 1 91 ? 11.275 51.264 10.874 1.00 42.03 161 THR A O 1
ATOM 692 N N . LEU A 1 92 ? 11.377 52.177 12.925 1.00 40.91 162 LEU A N 1
ATOM 693 C CA . LEU A 1 92 ? 10.384 53.182 12.589 1.00 40.89 162 LEU A CA 1
ATOM 694 C C . LEU A 1 92 ? 10.940 54.265 11.660 1.00 41.13 162 LEU A C 1
ATOM 695 O O . LEU A 1 92 ? 10.259 54.716 10.732 1.00 40.89 162 LEU A O 1
ATOM 700 N N . ALA A 1 93 ? 12.182 54.670 11.897 1.00 41.18 163 ALA A N 1
ATOM 701 C CA . ALA A 1 93 ? 12.802 55.681 11.058 1.00 43.03 163 ALA A CA 1
ATOM 702 C C . ALA A 1 93 ? 12.812 55.189 9.613 1.00 45.25 163 ALA A C 1
ATOM 703 O O . ALA A 1 93 ? 12.730 55.984 8.683 1.00 48.35 163 ALA A O 1
ATOM 705 N N . LYS A 1 94 ? 12.911 53.876 9.423 1.00 47.00 164 LYS A N 1
ATOM 706 C CA . LYS A 1 94 ? 12.930 53.303 8.083 1.00 48.01 164 LYS A CA 1
ATOM 707 C C . LYS A 1 94 ? 11.514 53.202 7.517 1.00 49.12 164 LYS A C 1
ATOM 708 O O . LYS A 1 94 ? 11.300 53.303 6.310 1.00 51.00 164 LYS A O 1
ATOM 714 N N . HIS A 1 95 ? 10.541 53.010 8.390 1.00 49.11 165 HIS A N 1
ATOM 715 C CA . HIS A 1 95 ? 9.161 52.898 7.954 1.00 49.71 165 HIS A CA 1
ATOM 716 C C . HIS A 1 95 ? 8.621 54.265 7.534 1.00 50.68 165 HIS A C 1
ATOM 717 O O . HIS A 1 95 ? 8.035 54.412 6.463 1.00 49.57 165 HIS A O 1
ATOM 724 N N . LEU A 1 96 ? 8.818 55.267 8.384 1.00 52.31 166 LEU A N 1
ATOM 725 C CA . LEU A 1 96 ? 8.336 56.618 8.090 1.00 53.44 166 LEU A CA 1
ATOM 726 C C . LEU A 1 96 ? 9.286 57.286 7.101 1.00 55.60 166 LEU A C 1
ATOM 727 O O . LEU A 1 96 ? 9.065 58.418 6.664 1.00 56.29 166 LEU A O 1
ATOM 732 N N . ASP A 1 97 ? 10.343 56.570 6.740 1.00 56.84 167 ASP A N 1
ATOM 733 C CA . ASP A 1 97 ? 11.316 57.117 5.816 1.00 57.21 167 ASP A CA 1
ATOM 734 C C . ASP A 1 97 ? 11.776 58.444 6.403 1.00 55.70 167 ASP A C 1
ATOM 735 O O . ASP A 1 97 ? 11.564 59.506 5.824 1.00 56.11 167 ASP A O 1
ATOM 740 N N . ILE A 1 98 ? 12.386 58.369 7.580 1.00 53.69 168 ILE A N 1
ATOM 741 C CA . ILE A 1 98 ? 12.887 59.544 8.270 1.00 52.22 168 ILE A CA 1
ATOM 742 C C . ILE A 1 98 ? 14.391 59.401 8.395 1.00 52.99 168 ILE A C 1
ATOM 743 O O . ILE A 1 98 ? 14.897 58.332 8.743 1.00 53.44 168 ILE A O 1
ATOM 748 N N . PRO A 1 99 ? 15.133 60.470 8.085 1.00 53.56 169 PRO A N 1
ATOM 749 C CA . PRO A 1 99 ? 16.586 60.368 8.198 1.00 54.19 169 PRO A CA 1
ATOM 750 C C . PRO A 1 99 ? 16.974 60.221 9.661 1.00 55.60 169 PRO A C 1
ATOM 751 O O . PRO A 1 99 ? 16.442 60.928 10.517 1.00 55.42 169 PRO A O 1
ATOM 755 N N . ILE A 1 100 ? 17.870 59.287 9.961 1.00 56.34 170 ILE A N 1
ATOM 756 C CA . ILE A 1 100 ? 18.304 59.119 11.337 1.00 58.09 170 ILE A CA 1
ATOM 757 C C . ILE A 1 100 ? 19.800 58.938 11.437 1.00 58.89 170 ILE A C 1
ATOM 758 O O . ILE A 1 100 ? 20.389 58.177 10.682 1.00 60.88 170 ILE A O 1
ATOM 763 N N . ALA A 1 101 ? 20.403 59.645 12.386 1.00 59.63 171 ALA A N 1
ATOM 764 C CA . ALA A 1 101 ? 21.835 59.588 12.609 1.00 60.32 171 ALA A CA 1
ATOM 765 C C . ALA A 1 101 ? 22.126 59.086 14.016 1.00 62.59 171 ALA A C 1
ATOM 766 O O . ALA A 1 101 ? 21.706 59.696 15.004 1.00 62.70 171 ALA A O 1
ATOM 768 N N . ILE A 1 102 ? 22.839 57.966 14.094 1.00 64.33 172 ILE A N 1
ATOM 769 C CA . ILE A 1 102 ? 23.212 57.362 15.369 1.00 64.69 172 ILE A CA 1
ATOM 770 C C . ILE A 1 102 ? 24.585 57.888 15.736 1.00 66.20 172 ILE A C 1
ATOM 771 O O . ILE A 1 102 ? 25.425 58.078 14.865 1.00 67.32 172 ILE A O 1
ATOM 776 N N . SER A 1 103 ? 24.810 58.132 17.021 1.00 68.43 173 SER A N 1
ATOM 777 C CA . SER A 1 103 ? 26.097 58.625 17.482 1.00 71.25 173 SER A CA 1
ATOM 778 C C . SER A 1 103 ? 26.482 57.894 18.750 1.00 73.55 173 SER A C 1
ATOM 779 O O . SER A 1 103 ? 25.747 57.033 19.220 1.00 74.29 173 SER A O 1
ATOM 782 N N . ASP A 1 104 ? 27.632 58.246 19.311 1.00 76.61 174 ASP A N 1
ATOM 783 C CA . ASP A 1 104 ? 28.109 57.595 20.521 1.00 80.00 174 ASP A CA 1
ATOM 784 C C . ASP A 1 104 ? 28.551 58.604 21.583 1.00 82.08 174 ASP A C 1
ATOM 785 O O . ASP A 1 104 ? 29.402 59.458 21.335 1.00 82.62 174 ASP A O 1
ATOM 790 N N . ALA A 1 105 ? 27.969 58.496 22.772 1.00 84.53 175 ALA A N 1
ATOM 791 C CA . ALA A 1 105 ? 28.294 59.401 23.869 1.00 86.66 175 ALA A CA 1
ATOM 792 C C . ALA A 1 105 ? 29.792 59.445 24.141 1.00 88.12 175 ALA A C 1
ATOM 793 O O . ALA A 1 105 ? 30.327 60.475 24.558 1.00 89.00 175 ALA A O 1
ATOM 795 N N . THR A 1 106 ? 30.469 58.325 23.906 1.00 89.01 176 THR A N 1
ATOM 796 C CA . THR A 1 106 ? 31.903 58.255 24.142 1.00 89.01 176 THR A CA 1
ATOM 797 C C . THR A 1 106 ? 32.665 59.154 23.180 1.00 89.43 176 THR A C 1
ATOM 798 O O . THR A 1 106 ? 33.701 59.712 23.545 1.00 89.94 176 THR A O 1
ATOM 802 N N . SER A 1 107 ? 32.152 59.296 21.958 1.00 89.42 177 SER A N 1
ATOM 803 C CA . SER A 1 107 ? 32.796 60.145 20.953 1.00 89.83 177 SER A CA 1
ATOM 804 C C . SER A 1 107 ? 33.251 61.442 21.612 1.00 90.33 177 SER A C 1
ATOM 805 O O . SER A 1 107 ? 34.228 62.064 21.192 1.00 91.13 177 SER A O 1
ATOM 808 N N . LEU A 1 108 ? 32.530 61.837 22.656 0.50 90.24 178 LEU A N 1
ATOM 809 C CA . LEU A 1 108 ? 32.847 63.041 23.406 0.50 90.04 178 LEU A CA 1
ATOM 810 C C . LEU A 1 108 ? 33.408 62.600 24.759 0.50 89.68 178 LEU A C 1
ATOM 811 O O . LEU A 1 108 ? 32.734 62.702 25.784 0.50 89.96 178 LEU A O 1
ATOM 816 N N . THR A 1 109 ? 34.639 62.096 24.747 0.50 89.03 179 THR A N 1
ATOM 817 C CA . THR A 1 109 ? 35.304 61.622 25.958 0.50 88.60 179 THR A CA 1
ATOM 818 C C . THR A 1 109 ? 34.974 62.484 27.172 0.50 88.25 179 THR A C 1
ATOM 819 O O . THR A 1 109 ? 34.488 61.984 28.186 0.50 87.87 179 THR A O 1
ATOM 823 N N . VAL A 1 118 ? 29.320 67.252 19.408 1.00 101.65 188 VAL A N 1
ATOM 824 C CA . VAL A 1 118 ? 29.646 68.430 18.614 1.00 101.04 188 VAL A CA 1
ATOM 825 C C . VAL A 1 118 ? 28.686 68.518 17.426 1.00 100.38 188 VAL A C 1
ATOM 826 O O . VAL A 1 118 ? 27.902 67.602 17.177 1.00 99.12 188 VAL A O 1
ATOM 830 N N . GLU A 1 119 ? 28.743 69.637 16.711 1.00 100.14 189 GLU A N 1
ATOM 831 C CA . GLU A 1 119 ? 27.895 69.859 15.548 1.00 99.19 189 GLU A CA 1
ATOM 832 C C . GLU A 1 119 ? 28.065 68.714 14.560 1.00 98.04 189 GLU A C 1
ATOM 833 O O . GLU A 1 119 ? 27.200 68.473 13.717 1.00 98.23 189 GLU A O 1
ATOM 839 N N . ASN A 1 120 ? 29.189 68.015 14.678 1.00 96.31 190 ASN A N 1
ATOM 840 C CA . ASN A 1 120 ? 29.507 66.889 13.811 1.00 94.74 190 ASN A CA 1
ATOM 841 C C . ASN A 1 120 ? 28.301 65.976 13.645 1.00 93.50 190 ASN A C 1
ATOM 842 O O . ASN A 1 120 ? 28.039 65.467 12.556 1.00 93.34 190 ASN A O 1
ATOM 847 N N . ILE A 1 121 ? 27.567 65.781 14.736 1.00 91.97 191 ILE A N 1
ATOM 848 C CA . ILE A 1 121 ? 26.389 64.919 14.741 1.00 90.20 191 ILE A CA 1
ATOM 849 C C . ILE A 1 121 ? 25.350 65.323 13.702 1.00 88.79 191 ILE A C 1
ATOM 850 O O . ILE A 1 121 ? 24.940 64.508 12.874 1.00 88.41 191 ILE A O 1
ATOM 855 N N . LEU A 1 122 ? 24.925 66.581 13.753 1.00 87.43 192 LEU A N 1
ATOM 856 C CA . LEU A 1 122 ? 23.932 67.098 12.818 1.00 86.29 192 LEU A CA 1
ATOM 857 C C . LEU A 1 122 ? 24.415 66.987 11.376 1.00 85.77 192 LEU A C 1
ATOM 858 O O . LEU A 1 122 ? 23.619 67.029 10.437 1.00 84.92 192 LEU A O 1
ATOM 863 N N . THR A 1 123 ? 25.727 66.836 11.214 1.00 86.20 193 THR A N 1
ATOM 864 C CA . THR A 1 123 ? 26.351 66.724 9.901 1.00 85.10 193 THR A CA 1
ATOM 865 C C . THR A 1 123 ? 25.976 65.420 9.221 1.00 83.67 193 THR A C 1
ATOM 866 O O . THR A 1 123 ? 25.656 65.400 8.032 1.00 83.50 193 THR A O 1
ATOM 870 N N . ARG A 1 124 ? 26.024 64.329 9.977 1.00 82.55 194 ARG A N 1
ATOM 871 C CA . ARG A 1 124 ? 25.672 63.026 9.430 1.00 82.14 194 ARG A CA 1
ATOM 872 C C . ARG A 1 124 ? 24.207 63.031 9.022 1.00 81.47 194 ARG A C 1
ATOM 873 O O . ARG A 1 124 ? 23.846 62.499 7.973 1.00 81.22 194 ARG A O 1
ATOM 881 N N . LEU A 1 125 ? 23.367 63.631 9.863 1.00 80.50 195 LEU A N 1
ATOM 882 C CA . LEU A 1 125 ? 21.935 63.702 9.594 1.00 80.42 195 LEU A CA 1
ATOM 883 C C . LEU A 1 125 ? 21.685 64.329 8.236 1.00 80.97 195 LEU A C 1
ATOM 884 O O . LEU A 1 125 ? 20.880 63.827 7.448 1.00 79.12 195 LEU A O 1
ATOM 889 N N . LEU A 1 126 ? 22.383 65.429 7.970 1.00 82.52 196 LEU A N 1
ATOM 890 C CA . LEU A 1 126 ? 22.251 66.133 6.700 1.00 84.60 196 LEU A CA 1
ATOM 891 C C . LEU A 1 126 ? 22.631 65.179 5.588 1.00 85.26 196 LEU A C 1
ATOM 892 O O . LEU A 1 126 ? 21.965 65.096 4.554 1.00 84.50 196 LEU A O 1
ATOM 897 N N . GLN A 1 127 ? 23.721 64.461 5.822 1.00 86.20 197 GLN A N 1
ATOM 898 C CA . GLN A 1 127 ? 24.227 63.498 4.863 1.00 87.67 197 GLN A CA 1
ATOM 899 C C . GLN A 1 127 ? 23.201 62.383 4.699 1.00 87.87 197 GLN A C 1
ATOM 900 O O . GLN A 1 127 ? 23.060 61.804 3.618 1.00 87.87 197 GLN A O 1
ATOM 906 N N . ALA A 1 128 ? 22.469 62.109 5.776 1.00 88.25 198 ALA A N 1
ATOM 907 C CA . ALA A 1 128 ? 21.456 61.059 5.780 1.00 88.37 198 ALA A CA 1
ATOM 908 C C . ALA A 1 128 ? 20.124 61.498 5.188 1.00 88.36 198 ALA A C 1
ATOM 909 O O . ALA A 1 128 ? 19.218 60.680 5.028 1.00 87.55 198 ALA A O 1
ATOM 911 N N . SER A 1 129 ? 20.005 62.783 4.864 1.00 89.35 199 SER A N 1
ATOM 912 C CA . SER A 1 129 ? 18.770 63.307 4.286 1.00 90.15 199 SER A CA 1
ATOM 913 C C . SER A 1 129 ? 18.995 64.151 3.025 1.00 91.05 199 SER A C 1
ATOM 914 O O . SER A 1 129 ? 18.131 64.948 2.643 1.00 91.59 199 SER A O 1
ATOM 917 N N . ASP A 1 130 ? 20.152 63.967 2.384 1.00 90.96 200 ASP A N 1
ATOM 918 C CA . ASP A 1 130 ? 20.504 64.688 1.156 1.00 90.63 200 ASP A CA 1
ATOM 919 C C . ASP A 1 130 ? 20.709 66.186 1.346 1.00 90.15 200 ASP A C 1
ATOM 920 O O . ASP A 1 130 ? 20.403 66.981 0.456 1.00 89.71 200 ASP A O 1
ATOM 925 N N . TRP A 1 131 ? 21.234 66.562 2.508 1.00 89.63 201 TRP A N 1
ATOM 926 C CA . TRP A 1 131 ? 21.491 67.962 2.833 1.00 88.59 201 TRP A CA 1
ATOM 927 C C . TRP A 1 131 ? 20.242 68.828 2.767 1.00 88.65 201 TRP A C 1
ATOM 928 O O . TRP A 1 131 ? 20.326 70.057 2.757 1.00 88.87 201 TRP A O 1
ATOM 939 N N . ASN A 1 132 ? 19.083 68.180 2.717 1.00 88.83 202 ASN A N 1
ATOM 940 C CA . ASN A 1 132 ? 17.816 68.894 2.692 1.00 88.74 202 ASN A CA 1
ATOM 941 C C . ASN A 1 132 ? 17.529 69.325 4.127 1.00 88.13 202 ASN A C 1
ATOM 942 O O . ASN A 1 132 ? 17.138 68.509 4.962 1.00 89.03 202 ASN A O 1
ATOM 947 N N . VAL A 1 133 ? 17.732 70.605 4.412 1.00 86.87 203 VAL A N 1
ATOM 948 C CA . VAL A 1 133 ? 17.500 71.125 5.751 1.00 85.50 203 VAL A CA 1
ATOM 949 C C . VAL A 1 133 ? 16.159 70.681 6.323 1.00 84.05 203 VAL A C 1
ATOM 950 O O . VAL A 1 133 ? 16.089 70.240 7.465 1.00 85.20 203 VAL A O 1
ATOM 954 N N . GLN A 1 134 ? 15.098 70.791 5.530 1.00 82.24 204 GLN A N 1
ATOM 955 C CA . GLN A 1 134 ? 13.761 70.405 5.985 1.00 81.10 204 GLN A CA 1
ATOM 956 C C . GLN A 1 134 ? 13.624 68.976 6.506 1.00 78.55 204 GLN A C 1
ATOM 957 O O . GLN A 1 134 ? 13.185 68.773 7.639 1.00 77.75 204 GLN A O 1
ATOM 963 N N . LYS A 1 135 ? 13.989 67.993 5.687 1.00 75.89 205 LYS A N 1
ATOM 964 C CA . LYS A 1 135 ? 13.900 66.597 6.100 1.00 72.77 205 LYS A CA 1
ATOM 965 C C . LYS A 1 135 ? 14.793 66.323 7.295 1.00 69.49 205 LYS A C 1
ATOM 966 O O . LYS A 1 135 ? 14.438 65.552 8.179 1.00 69.25 205 LYS A O 1
ATOM 972 N N . ALA A 1 136 ? 15.954 66.957 7.319 1.00 65.69 206 ALA A N 1
ATOM 973 C CA . ALA A 1 136 ? 16.878 66.772 8.421 1.00 64.52 206 ALA A CA 1
ATOM 974 C C . ALA A 1 136 ? 16.261 67.273 9.727 1.00 63.56 206 ALA A C 1
ATOM 975 O O . ALA A 1 136 ? 16.449 66.681 10.791 1.00 63.38 206 ALA A O 1
ATOM 977 N N . GLN A 1 137 ? 15.515 68.366 9.634 1.00 63.26 207 GLN A N 1
ATOM 978 C CA . GLN A 1 137 ? 14.883 68.970 10.800 1.00 61.78 207 GLN A CA 1
ATOM 979 C C . GLN A 1 137 ? 13.652 68.217 11.274 1.00 59.80 207 GLN A C 1
ATOM 980 O O . GLN A 1 137 ? 13.051 68.570 12.288 1.00 59.45 207 GLN A O 1
ATOM 986 N N . LYS A 1 138 ? 13.279 67.186 10.530 1.00 58.46 208 LYS A N 1
ATOM 987 C CA . LYS A 1 138 ? 12.135 66.356 10.873 1.00 57.62 208 LYS A CA 1
ATOM 988 C C . LYS A 1 138 ? 12.667 64.968 11.190 1.00 56.57 208 LYS A C 1
ATOM 989 O O . LYS A 1 138 ? 11.902 64.025 11.381 1.00 55.84 208 LYS A O 1
ATOM 995 N N . GLY A 1 139 ? 13.992 64.861 11.247 1.00 56.52 209 GLY A N 1
ATOM 996 C CA . GLY A 1 139 ? 14.635 63.583 11.505 1.00 56.06 209 GLY A CA 1
ATOM 997 C C . GLY A 1 139 ? 14.873 63.203 12.953 1.00 55.10 209 GLY A C 1
ATOM 998 O O . GLY A 1 139 ? 14.375 63.850 13.876 1.00 55.48 209 GLY A O 1
ATOM 999 N N . ILE A 1 140 ? 15.654 62.145 13.147 1.00 54.69 210 ILE A N 1
ATOM 1000 C CA . ILE A 1 140 ? 15.960 61.642 14.481 1.00 52.99 210 ILE A CA 1
ATOM 1001 C C . ILE A 1 140 ? 17.449 61.643 14.782 1.00 52.00 210 ILE A C 1
ATOM 1002 O O . ILE A 1 140 ? 18.254 61.327 13.915 1.00 52.62 210 ILE A O 1
ATOM 1007 N N . VAL A 1 141 ? 17.805 62.002 16.010 1.00 50.97 211 VAL A N 1
ATOM 1008 C CA . VAL A 1 141 ? 19.198 62.006 16.445 1.00 51.47 211 VAL A CA 1
ATOM 1009 C C . VAL A 1 141 ? 19.303 60.994 17.570 1.00 51.82 211 VAL A C 1
ATOM 1010 O O . VAL A 1 141 ? 18.726 61.181 18.646 1.00 52.27 211 VAL A O 1
ATOM 1014 N N . PHE A 1 142 ? 20.040 59.920 17.317 1.00 52.14 212 PHE A N 1
ATOM 1015 C CA . PHE A 1 142 ? 20.195 58.859 18.304 1.00 53.80 212 PHE A CA 1
ATOM 1016 C C . PHE A 1 142 ? 21.517 58.966 19.057 1.00 54.02 212 PHE A C 1
ATOM 1017 O O . PHE A 1 142 ? 22.587 58.854 18.468 1.00 54.90 212 PHE A O 1
ATOM 1025 N N . ILE A 1 143 ? 21.446 59.198 20.358 1.00 54.93 213 ILE A N 1
ATOM 1026 C CA . ILE A 1 143 ? 22.657 59.273 21.160 1.00 56.09 213 ILE A CA 1
ATOM 1027 C C . ILE A 1 143 ? 22.700 58.005 22.010 1.00 56.96 213 ILE A C 1
ATOM 1028 O O . ILE A 1 143 ? 21.888 57.827 22.922 1.00 55.61 213 ILE A O 1
ATOM 1033 N N . ASP A 1 144 ? 23.642 57.120 21.689 1.00 58.79 214 ASP A N 1
ATOM 1034 C CA . ASP A 1 144 ? 23.804 55.853 22.401 1.00 59.51 214 ASP A CA 1
ATOM 1035 C C . ASP A 1 144 ? 24.768 56.025 23.570 1.00 60.12 214 ASP A C 1
ATOM 1036 O O . ASP A 1 144 ? 25.694 56.827 23.500 1.00 60.97 214 ASP A O 1
ATOM 1041 N N . GLU A 1 145 ? 24.541 55.276 24.642 1.00 61.40 215 GLU A N 1
ATOM 1042 C CA . GLU A 1 145 ? 25.388 55.329 25.830 1.00 64.23 215 GLU A CA 1
ATOM 1043 C C . GLU A 1 145 ? 25.381 56.670 26.557 1.00 65.43 215 GLU A C 1
ATOM 1044 O O . GLU A 1 145 ? 26.386 57.056 27.157 1.00 66.05 215 GLU A O 1
ATOM 1050 N N . ILE A 1 146 ? 24.266 57.387 26.507 1.00 65.85 216 ILE A N 1
ATOM 1051 C CA . ILE A 1 146 ? 24.180 58.675 27.186 1.00 66.20 216 ILE A CA 1
ATOM 1052 C C . ILE A 1 146 ? 24.667 58.483 28.628 1.00 67.79 216 ILE A C 1
ATOM 1053 O O . ILE A 1 146 ? 25.106 59.424 29.287 1.00 66.90 216 ILE A O 1
ATOM 1058 N N . ASP A 1 147 ? 24.596 57.236 29.090 1.00 70.02 217 ASP A N 1
ATOM 1059 C CA . ASP A 1 147 ? 25.000 56.850 30.442 1.00 71.78 217 ASP A CA 1
ATOM 1060 C C . ASP A 1 147 ? 26.511 56.925 30.697 1.00 72.34 217 ASP A C 1
ATOM 1061 O O . ASP A 1 147 ? 26.947 57.040 31.846 1.00 72.72 217 ASP A O 1
ATOM 1066 N N . LYS A 1 148 ? 27.310 56.866 29.637 1.00 72.39 218 LYS A N 1
ATOM 1067 C CA . LYS A 1 148 ? 28.759 56.929 29.791 1.00 72.52 218 LYS A CA 1
ATOM 1068 C C . LYS A 1 148 ? 29.238 58.307 30.232 1.00 73.30 218 LYS A C 1
ATOM 1069 O O . LYS A 1 148 ? 30.439 58.520 30.400 1.00 74.30 218 LYS A O 1
ATOM 1075 N N . ILE A 1 149 ? 28.306 59.238 30.422 1.00 72.94 219 ILE A N 1
ATOM 1076 C CA . ILE A 1 149 ? 28.660 60.592 30.832 1.00 72.64 219 ILE A CA 1
ATOM 1077 C C . ILE A 1 149 ? 27.751 61.125 31.937 1.00 73.19 219 ILE A C 1
ATOM 1078 O O . ILE A 1 149 ? 27.741 60.605 33.056 1.00 72.43 219 ILE A O 1
ATOM 1083 N N . GLY A 1 164 ? 31.962 63.834 30.152 1.00 97.49 234 GLY A N 1
ATOM 1084 C CA . GLY A 1 164 ? 31.471 63.835 31.518 1.00 97.85 234 GLY A CA 1
ATOM 1085 C C . GLY A 1 164 ? 30.338 64.819 31.754 1.00 97.82 234 GLY A C 1
ATOM 1086 O O . GLY A 1 164 ? 29.402 64.907 30.957 1.00 98.22 234 GLY A O 1
ATOM 1087 N N . GLU A 1 165 ? 30.427 65.562 32.854 1.00 97.57 235 GLU A N 1
ATOM 1088 C CA . GLU A 1 165 ? 29.410 66.548 33.218 1.00 96.90 235 GLU A CA 1
ATOM 1089 C C . GLU A 1 165 ? 29.398 67.683 32.196 1.00 96.24 235 GLU A C 1
ATOM 1090 O O . GLU A 1 165 ? 28.492 68.515 32.177 1.00 96.14 235 GLU A O 1
ATOM 1096 N N . GLY A 1 166 ? 30.412 67.707 31.341 1.00 95.89 236 GLY A N 1
ATOM 1097 C CA . GLY A 1 166 ? 30.489 68.738 30.326 1.00 95.24 236 GLY A CA 1
ATOM 1098 C C . GLY A 1 166 ? 29.768 68.350 29.050 1.00 94.80 236 GLY A C 1
ATOM 1099 O O . GLY A 1 166 ? 29.016 69.149 28.493 1.00 94.36 236 GLY A O 1
ATOM 1100 N N . VAL A 1 167 ? 30.002 67.122 28.586 1.00 94.66 237 VAL A N 1
ATOM 1101 C CA . VAL A 1 167 ? 29.374 66.615 27.367 1.00 94.26 237 VAL A CA 1
ATOM 1102 C C . VAL A 1 167 ? 27.873 66.856 27.400 1.00 93.34 237 VAL A C 1
ATOM 1103 O O . VAL A 1 167 ? 27.296 67.366 26.438 1.00 93.28 237 VAL A O 1
ATOM 1107 N N . GLN A 1 168 ? 27.247 66.482 28.513 1.00 92.08 238 GLN A N 1
ATOM 1108 C CA . GLN A 1 168 ? 25.814 66.665 28.686 1.00 90.81 238 GLN A CA 1
ATOM 1109 C C . GLN A 1 168 ? 25.366 68.068 28.269 1.00 90.93 238 GLN A C 1
ATOM 1110 O O . GLN A 1 168 ? 24.606 68.229 27.315 1.00 91.44 238 GLN A O 1
ATOM 1116 N N . GLN A 1 169 ? 25.841 69.084 28.981 1.00 90.94 239 GLN A N 1
ATOM 1117 C CA . GLN A 1 169 ? 25.474 70.459 28.668 1.00 90.80 239 GLN A CA 1
ATOM 1118 C C . GLN A 1 169 ? 25.768 70.801 27.210 1.00 89.57 239 GLN A C 1
ATOM 1119 O O . GLN A 1 169 ?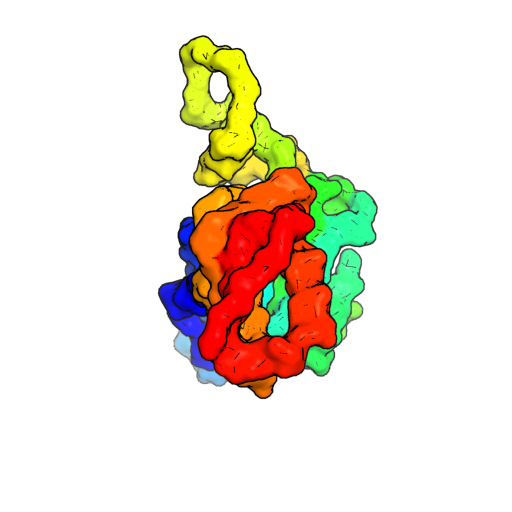 24.961 71.444 26.540 1.00 89.32 239 GLN A O 1
ATOM 1125 N N . ALA A 1 170 ? 26.921 70.366 26.719 1.00 88.47 240 ALA A N 1
ATOM 1126 C CA . ALA A 1 170 ? 27.296 70.635 25.338 1.00 87.91 240 ALA A CA 1
ATOM 1127 C C . ALA A 1 170 ? 26.242 70.052 24.409 1.00 87.64 240 ALA A C 1
ATOM 1128 O O . ALA A 1 170 ? 25.997 70.570 23.317 1.00 88.26 240 ALA A O 1
ATOM 1130 N N . LEU A 1 171 ? 25.621 68.970 24.862 1.00 86.08 241 LEU A N 1
ATOM 1131 C CA . LEU A 1 171 ? 24.584 68.285 24.102 1.00 84.93 241 LEU A CA 1
ATOM 1132 C C . LEU A 1 171 ? 23.236 68.967 24.347 1.00 83.98 241 LEU A C 1
ATOM 1133 O O . LEU A 1 171 ? 22.446 69.184 23.423 1.00 83.19 241 LEU A O 1
ATOM 1138 N N . LEU A 1 172 ? 22.997 69.302 25.611 1.00 82.74 242 LEU A N 1
ATOM 1139 C CA . LEU A 1 172 ? 21.769 69.951 26.047 1.00 81.47 242 LEU A CA 1
ATOM 1140 C C . LEU A 1 172 ? 21.337 71.116 25.164 1.00 80.90 242 LEU A C 1
ATOM 1141 O O . LEU A 1 172 ? 20.153 71.284 24.888 1.00 79.73 242 LEU A O 1
ATOM 1146 N N . LYS A 1 173 ? 22.295 71.924 24.733 1.00 82.10 243 LYS A N 1
ATOM 1147 C CA . LYS A 1 173 ? 21.987 73.078 23.896 1.00 83.63 243 LYS A CA 1
ATOM 1148 C C . LYS A 1 173 ? 21.250 72.648 22.633 1.00 83.67 243 LYS A C 1
ATOM 1149 O O . LYS A 1 173 ? 20.268 73.277 22.229 1.00 83.18 243 LYS A O 1
ATOM 1155 N N . ILE A 1 174 ? 21.723 71.566 22.023 1.00 83.43 244 ILE A N 1
ATOM 1156 C CA . ILE A 1 174 ? 21.119 71.048 20.804 1.00 84.06 244 ILE A CA 1
ATOM 1157 C C . ILE A 1 174 ? 19.793 70.338 21.058 1.00 84.17 244 ILE A C 1
ATOM 1158 O O . ILE A 1 174 ? 18.840 70.504 20.296 1.00 83.47 244 ILE A O 1
ATOM 1163 N N . VAL A 1 175 ? 19.733 69.547 22.125 1.00 84.64 245 VAL A N 1
ATOM 1164 C CA . VAL A 1 175 ? 18.510 68.831 22.469 1.00 84.75 245 VAL A CA 1
ATOM 1165 C C . VAL A 1 175 ? 17.427 69.856 22.803 1.00 85.68 245 VAL A C 1
ATOM 1166 O O . VAL A 1 175 ? 16.288 69.758 22.340 1.00 85.30 245 VAL A O 1
ATOM 1170 N N . GLU A 1 176 ? 17.799 70.843 23.613 1.00 86.55 246 GLU A N 1
ATOM 1171 C CA . GLU A 1 176 ? 16.873 71.895 24.011 1.00 86.57 246 GLU A CA 1
ATOM 1172 C C . GLU A 1 176 ? 16.390 72.591 22.754 1.00 85.93 246 GLU A C 1
ATOM 1173 O O . GLU A 1 176 ? 15.262 73.066 22.695 1.00 86.08 246 GLU A O 1
ATOM 1179 N N . GLY A 1 177 ? 17.259 72.646 21.750 1.00 85.60 247 GLY A N 1
ATOM 1180 C CA . GLY A 1 177 ? 16.902 73.276 20.494 1.00 85.39 247 GLY A CA 1
ATOM 1181 C C . GLY A 1 177 ? 17.586 74.611 20.271 1.00 85.73 247 GLY A C 1
ATOM 1182 O O . GLY A 1 177 ? 17.346 75.572 21.002 1.00 86.07 247 GLY A O 1
ATOM 1183 N N . SER A 1 178 ? 18.440 74.674 19.254 1.00 84.95 248 SER A N 1
ATOM 1184 C CA . SER A 1 178 ? 19.150 75.903 18.932 1.00 83.68 248 SER A CA 1
ATOM 1185 C C . SER A 1 178 ? 19.470 75.937 17.447 1.00 83.15 248 SER A C 1
ATOM 1186 O O . SER A 1 178 ? 19.111 75.029 16.702 1.00 82.13 248 SER A O 1
ATOM 1189 N N . LEU A 1 179 ? 20.145 76.997 17.022 1.00 83.50 249 LEU A N 1
ATOM 1190 C CA . LEU A 1 179 ? 20.535 77.138 15.627 1.00 83.53 249 LEU A CA 1
ATOM 1191 C C . LEU A 1 179 ? 22.014 76.818 15.489 1.00 82.91 249 LEU A C 1
ATOM 1192 O O . LEU A 1 179 ? 22.841 77.294 16.267 1.00 82.72 249 LEU A O 1
ATOM 1197 N N . VAL A 1 180 ? 22.343 75.994 14.506 1.00 82.09 250 VAL A N 1
ATOM 1198 C CA . VAL A 1 180 ? 23.724 75.613 14.282 1.00 81.93 250 VAL A CA 1
ATOM 1199 C C . VAL A 1 180 ? 24.107 75.834 12.823 1.00 82.76 250 VAL A C 1
ATOM 1200 O O . VAL A 1 180 ? 23.247 75.855 11.938 1.00 81.90 250 VAL A O 1
ATOM 1204 N N . ASN A 1 181 ? 25.403 76.021 12.587 1.00 83.01 251 ASN A N 1
ATOM 1205 C CA . ASN A 1 181 ? 25.914 76.245 11.246 1.00 82.92 251 ASN A CA 1
ATOM 1206 C C . ASN A 1 181 ? 27.038 75.261 10.956 1.00 81.69 251 ASN A C 1
ATOM 1207 O O . ASN A 1 181 ? 26.811 74.055 10.886 1.00 80.97 251 ASN A O 1
ATOM 1212 N N . GLN A 1 197 ? 23.218 76.070 7.546 1.00 81.34 267 GLN A N 1
ATOM 1213 C CA . GLN A 1 197 ? 22.695 76.218 8.903 1.00 82.90 267 GLN A CA 1
ATOM 1214 C C . GLN A 1 197 ? 21.533 75.263 9.200 1.00 82.02 267 GLN A C 1
ATOM 1215 O O . GLN A 1 197 ? 20.676 75.016 8.347 1.00 82.57 267 GLN A O 1
ATOM 1221 N N . ILE A 1 198 ? 21.498 74.752 10.426 1.00 79.60 268 ILE A N 1
ATOM 1222 C CA . ILE A 1 198 ? 20.462 73.817 10.837 1.00 76.76 268 ILE A CA 1
ATOM 1223 C C . ILE A 1 198 ? 19.704 74.263 12.084 1.00 74.19 268 ILE A C 1
ATOM 1224 O O . ILE A 1 198 ? 20.288 74.833 13.008 1.00 74.15 268 ILE A O 1
ATOM 1229 N N . ASP A 1 199 ? 18.399 74.005 12.096 1.00 70.71 269 ASP A N 1
ATOM 1230 C CA . ASP A 1 199 ? 17.553 74.340 13.235 1.00 67.11 269 ASP A CA 1
ATOM 1231 C C . ASP A 1 199 ? 17.167 73.015 13.885 1.00 64.63 269 ASP A C 1
ATOM 1232 O O . ASP A 1 199 ? 16.419 72.232 13.305 1.00 64.21 269 ASP A O 1
ATOM 1237 N N . THR A 1 200 ? 17.665 72.770 15.090 1.00 61.22 270 THR A N 1
ATOM 1238 C CA . THR A 1 200 ? 17.393 71.513 15.773 1.00 59.32 270 THR A CA 1
ATOM 1239 C C . THR A 1 200 ? 16.168 71.512 16.681 1.00 59.44 270 THR A C 1
ATOM 1240 O O . THR A 1 200 ? 16.040 70.651 17.547 1.00 60.83 270 THR A O 1
ATOM 1244 N N . SER A 1 201 ? 15.264 72.460 16.480 1.00 58.12 271 SER A N 1
ATOM 1245 C CA . SER A 1 201 ? 14.069 72.546 17.307 1.00 57.14 271 SER A CA 1
ATOM 1246 C C . SER A 1 201 ? 13.100 71.374 17.168 1.00 56.25 271 SER A C 1
ATOM 1247 O O . SER A 1 201 ? 12.560 70.895 18.164 1.00 55.02 271 SER A O 1
ATOM 1250 N N . ASP A 1 20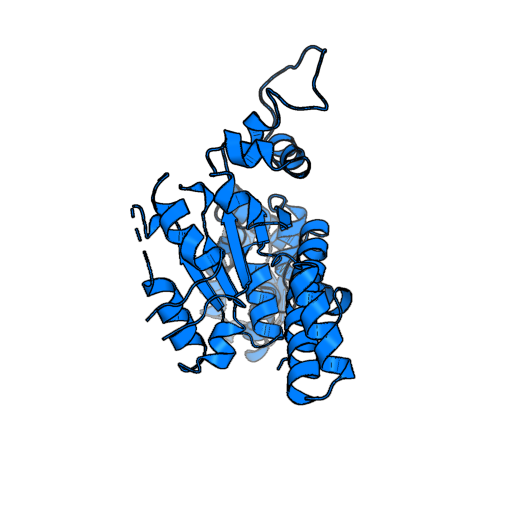2 ? 12.877 70.922 15.936 1.00 55.16 272 ASP A N 1
ATOM 1251 C CA . ASP A 1 202 ? 11.954 69.829 15.684 1.00 53.21 272 ASP A CA 1
ATOM 1252 C C . ASP A 1 202 ? 12.604 68.470 15.513 1.00 52.84 272 ASP A C 1
ATOM 1253 O O . ASP A 1 202 ? 11.948 67.525 15.073 1.00 52.73 272 ASP A O 1
ATOM 1258 N N . ILE A 1 203 ? 13.887 68.361 15.841 1.00 50.61 273 ILE A N 1
ATOM 1259 C CA . ILE A 1 203 ? 14.567 67.079 15.710 1.00 49.28 273 ILE A CA 1
ATOM 1260 C C . ILE A 1 203 ? 14.218 66.222 16.919 1.00 48.38 273 ILE A C 1
ATOM 1261 O O . ILE A 1 203 ? 14.275 66.689 18.056 1.00 49.06 273 ILE A O 1
ATOM 1266 N N . LEU A 1 204 ? 13.846 64.971 16.673 1.00 46.51 274 LEU A N 1
ATOM 1267 C CA . LEU A 1 204 ? 13.496 64.064 17.761 1.00 44.66 274 LEU A CA 1
ATOM 1268 C C . LEU A 1 204 ? 14.771 63.457 18.311 1.00 43.42 274 LEU A C 1
ATOM 1269 O O . LEU A 1 204 ? 15.514 62.807 17.588 1.00 43.37 274 LEU A O 1
ATOM 1274 N N . PHE A 1 205 ? 15.033 63.690 19.589 1.00 43.70 275 PHE A N 1
ATOM 1275 C CA . PHE A 1 205 ? 16.221 63.145 20.217 1.00 44.67 275 PHE A CA 1
ATOM 1276 C C . PHE A 1 205 ? 15.902 61.881 20.983 1.00 43.96 275 PHE A C 1
ATOM 1277 O O . PHE A 1 205 ? 14.910 61.816 21.702 1.00 43.71 275 PHE A O 1
ATOM 1285 N N . ILE A 1 206 ? 16.737 60.869 20.798 1.00 42.82 276 ILE A N 1
ATOM 1286 C CA . ILE A 1 206 ? 16.568 59.615 21.500 1.00 43.69 276 ILE A CA 1
ATOM 1287 C C . ILE A 1 206 ? 17.900 59.234 22.120 1.00 45.31 276 ILE A C 1
ATOM 1288 O O . ILE A 1 206 ? 18.884 59.034 21.413 1.00 46.92 276 ILE A O 1
ATOM 1293 N N . CYS A 1 207 ? 17.940 59.151 23.442 1.00 46.84 277 CYS A N 1
ATOM 1294 C CA . CYS A 1 207 ? 19.159 58.760 24.131 1.00 48.95 277 CYS A CA 1
ATOM 1295 C C . CYS A 1 207 ? 18.980 57.352 24.666 1.00 49.35 277 CYS A C 1
ATOM 1296 O O . CYS A 1 207 ? 17.895 56.984 25.100 1.00 50.13 277 CYS A O 1
ATOM 1299 N N . ALA A 1 208 ? 20.041 56.559 24.632 1.00 50.75 278 ALA A N 1
ATOM 1300 C CA . ALA A 1 208 ? 19.955 55.187 25.108 1.00 51.93 278 ALA A CA 1
ATOM 1301 C C . ALA A 1 208 ? 21.174 54.792 25.924 1.00 53.23 278 ALA A C 1
ATOM 1302 O O . ALA A 1 208 ? 22.237 55.388 25.797 1.00 53.80 278 ALA A O 1
ATOM 1304 N N . GLY A 1 209 ? 21.010 53.780 26.765 1.00 54.19 279 GLY A N 1
ATOM 1305 C CA . GLY A 1 209 ? 22.108 53.322 27.587 1.00 55.69 279 GLY A CA 1
ATOM 1306 C C . GLY A 1 209 ? 21.679 52.198 28.506 1.00 57.97 279 GLY A C 1
ATOM 1307 O O . GLY A 1 209 ? 20.486 51.927 28.646 1.00 57.87 279 GLY A O 1
ATOM 1308 N N . ALA A 1 210 ? 22.655 51.544 29.135 1.00 59.66 280 ALA A N 1
ATOM 1309 C CA . ALA A 1 210 ? 22.387 50.445 30.053 1.00 60.32 280 ALA A CA 1
ATOM 1310 C C . ALA A 1 210 ? 22.259 50.945 31.489 1.00 61.50 280 ALA A C 1
ATOM 1311 O O . ALA A 1 210 ? 21.558 50.345 32.303 1.00 59.77 280 ALA A O 1
ATOM 1313 N N . PHE A 1 211 ? 22.930 52.050 31.793 1.00 64.43 281 PHE A N 1
ATOM 1314 C CA . PHE A 1 211 ? 22.892 52.612 33.139 1.00 68.09 281 PHE A CA 1
ATOM 1315 C C . PHE A 1 211 ? 23.161 51.523 34.168 1.00 70.09 281 PHE A C 1
ATOM 1316 O O . PHE A 1 211 ? 22.422 51.390 35.142 1.00 69.94 281 PHE A O 1
ATOM 1324 N N . ASP A 1 212 ? 24.219 50.747 33.947 1.00 73.43 282 ASP A N 1
ATOM 1325 C CA . ASP A 1 212 ? 24.571 49.657 34.850 1.00 76.47 282 ASP A CA 1
ATOM 1326 C C . ASP A 1 212 ? 24.386 50.014 36.324 1.00 77.91 282 ASP A C 1
ATOM 1327 O O . ASP A 1 212 ? 23.895 49.199 37.106 1.00 78.15 282 ASP A O 1
ATOM 1332 N N . GLY A 1 213 ? 24.755 51.232 36.703 1.00 78.69 283 GLY A N 1
ATOM 1333 C CA . GLY A 1 213 ? 24.607 51.628 38.091 1.00 81.01 283 GLY A CA 1
ATOM 1334 C C . GLY A 1 213 ? 23.180 51.846 38.574 1.00 83.32 283 GLY A C 1
ATOM 1335 O O . GLY A 1 213 ? 22.828 51.432 39.678 1.00 83.63 283 GLY A O 1
ATOM 1336 N N . LEU A 1 214 ? 22.358 52.492 37.747 1.00 85.28 284 LEU A N 1
ATOM 1337 C CA . LEU A 1 214 ? 20.966 52.814 38.083 1.00 86.42 284 LEU A CA 1
ATOM 1338 C C . LEU A 1 214 ? 20.189 51.752 38.854 1.00 87.62 284 LEU A C 1
ATOM 1339 O O . LEU A 1 214 ? 19.358 52.076 39.706 1.00 86.47 284 LEU A O 1
ATOM 1344 N N . ALA A 1 215 ? 20.449 50.488 38.543 1.00 89.75 285 ALA A N 1
ATOM 1345 C CA . ALA A 1 215 ? 19.759 49.383 39.197 1.00 91.74 285 ALA A CA 1
ATOM 1346 C C . ALA A 1 215 ? 19.778 49.518 40.715 1.00 93.13 285 ALA A C 1
ATOM 1347 O O . ALA A 1 215 ? 18.727 49.538 41.357 1.00 93.67 285 ALA A O 1
ATOM 1349 N N . GLU A 1 216 ? 20.977 49.612 41.281 1.00 94.63 286 GLU A N 1
ATOM 1350 C CA . GLU A 1 216 ? 21.145 49.743 42.725 1.00 96.54 286 GLU A CA 1
ATOM 1351 C C . GLU A 1 216 ? 20.538 51.033 43.271 1.00 97.25 286 GLU A C 1
ATOM 1352 O O . GLU A 1 216 ? 19.899 51.028 44.325 1.00 97.44 286 GLU A O 1
ATOM 1358 N N . ILE A 1 217 ? 20.741 52.134 42.553 1.00 97.75 287 ILE A N 1
ATOM 1359 C CA . ILE A 1 217 ? 20.221 53.428 42.973 1.00 97.71 287 ILE A CA 1
ATOM 1360 C C . ILE A 1 217 ? 18.714 53.403 43.215 1.00 98.71 287 ILE A C 1
ATOM 1361 O O . ILE A 1 217 ? 18.223 54.045 44.140 1.00 98.50 287 ILE A O 1
ATOM 1366 N N . ILE A 1 218 ? 17.982 52.665 42.386 1.00 100.62 288 ILE A N 1
ATOM 1367 C CA . ILE A 1 218 ? 16.534 52.558 42.550 1.00 102.22 288 ILE A CA 1
ATOM 1368 C C . ILE A 1 218 ? 16.255 51.479 43.597 1.00 104.35 288 ILE A C 1
ATOM 1369 O O . ILE A 1 218 ? 15.129 51.000 43.730 1.00 104.76 288 ILE A O 1
ATOM 1374 N N . LYS A 1 219 ? 17.294 51.093 44.333 1.00 106.81 289 LYS A N 1
ATOM 1375 C CA . LYS A 1 219 ? 17.162 50.077 45.371 1.00 109.21 289 LYS A CA 1
ATOM 1376 C C . LYS A 1 219 ? 18.003 50.465 46.583 1.00 110.54 289 LYS A C 1
ATOM 1377 O O . LYS A 1 219 ? 18.734 49.645 47.144 1.00 110.39 289 LYS A O 1
ATOM 1383 N N . LYS A 1 220 ? 17.898 51.732 46.968 1.00 111.79 290 LYS A N 1
ATOM 1384 C CA . LYS A 1 220 ? 18.616 52.267 48.117 1.00 113.63 290 LYS A CA 1
ATOM 1385 C C . LYS A 1 220 ? 17.739 53.329 48.755 1.00 115.72 290 LYS A C 1
ATOM 1386 O O . LYS A 1 220 ? 17.038 53.069 49.732 1.00 116.22 290 LYS A O 1
ATOM 1392 N N . ARG A 1 221 ? 17.784 54.531 48.194 1.00 118.12 291 ARG A N 1
ATOM 1393 C CA . ARG A 1 221 ? 16.982 55.638 48.689 1.00 119.97 291 ARG A CA 1
ATOM 1394 C C . ARG A 1 221 ? 15.763 55.708 47.774 1.00 121.2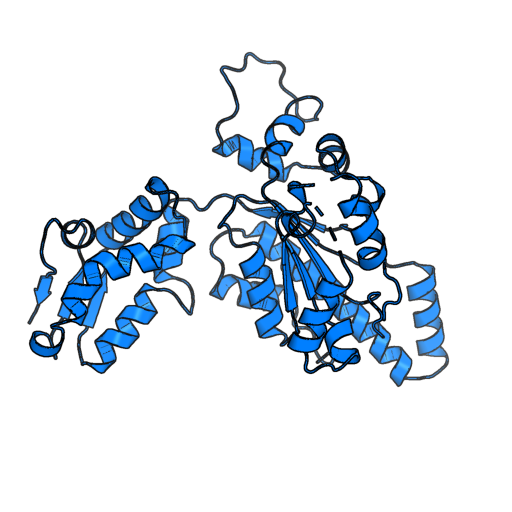3 291 ARG A C 1
ATOM 1395 O O . ARG A 1 221 ? 15.529 56.718 47.110 1.00 121.40 291 ARG A O 1
ATOM 1403 N N . THR A 1 222 ? 14.995 54.620 47.739 1.00 122.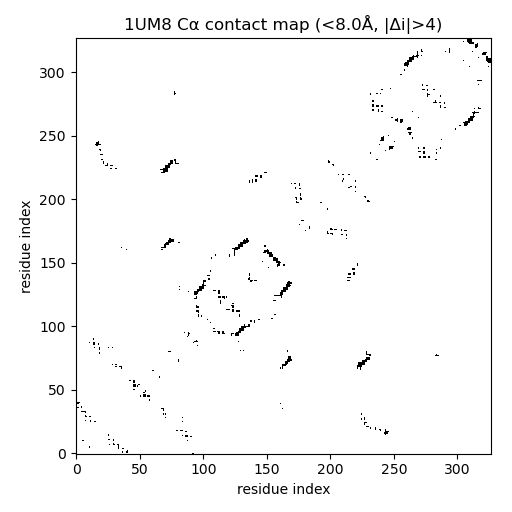75 292 THR A N 1
ATOM 1404 C CA . THR A 1 222 ? 13.813 54.543 46.887 1.00 124.19 292 THR A CA 1
ATOM 1405 C C . THR A 1 222 ? 12.589 53.875 47.514 1.00 124.30 292 THR A C 1
ATOM 1406 O O . THR A 1 222 ? 12.705 53.033 48.405 1.00 124.05 292 THR A O 1
ATOM 1410 N N . THR A 1 223 ? 11.417 54.264 47.014 1.00 124.70 293 THR A N 1
ATOM 1411 C CA . THR A 1 223 ? 10.126 53.755 47.472 1.00 124.84 293 THR A CA 1
ATOM 1412 C C . THR A 1 223 ? 10.058 52.229 47.399 1.00 124.41 293 THR A C 1
ATOM 1413 O O . THR A 1 223 ? 11.023 51.573 46.998 1.00 124.62 293 THR A O 1
ATOM 1417 N N . GLN A 1 224 ? 8.910 51.674 47.784 1.00 123.35 294 GLN A N 1
ATOM 1418 C CA . GLN A 1 224 ? 8.699 50.230 47.772 1.00 121.82 294 GLN A CA 1
ATOM 1419 C C . GLN A 1 224 ? 9.889 49.559 48.447 1.00 120.02 294 GLN A C 1
ATOM 1420 O O . GLN A 1 224 ? 10.347 48.496 48.026 1.00 119.95 294 GLN A O 1
ATOM 1426 N N . ASN A 1 225 ? 10.382 50.205 49.499 1.00 117.67 295 ASN A N 1
ATOM 1427 C CA . ASN A 1 225 ? 11.524 49.715 50.262 1.00 115.20 295 ASN A CA 1
ATOM 1428 C C . ASN A 1 225 ? 11.306 48.305 50.805 1.00 112.50 295 ASN A C 1
ATOM 1429 O O . ASN A 1 225 ? 10.314 47.647 50.485 1.00 112.82 295 ASN A O 1
ATOM 1434 N N . VAL A 1 226 ? 12.246 47.843 51.622 1.00 108.26 296 VAL A N 1
ATOM 1435 C CA . VAL A 1 226 ? 12.155 46.518 52.217 1.00 103.66 296 VAL A CA 1
ATOM 1436 C C . VAL A 1 226 ? 12.551 46.547 53.690 1.00 99.93 296 VAL A C 1
ATOM 1437 O O . VAL A 1 226 ? 13.613 47.053 54.056 1.00 99.26 296 VAL A O 1
ATOM 1441 N N . LEU A 1 227 ? 11.675 46.002 54.527 1.00 95.16 297 LEU A N 1
ATOM 1442 C CA . LEU A 1 227 ? 11.897 45.952 55.964 1.00 90.22 297 LEU A CA 1
ATOM 1443 C C . LEU A 1 227 ? 12.457 44.602 56.394 1.00 86.81 297 LEU A C 1
ATOM 1444 O O . LEU A 1 227 ? 13.171 44.506 57.395 1.00 87.08 297 LEU A O 1
ATOM 1449 N N . GLY A 1 228 ? 12.133 43.564 55.630 1.00 82.01 298 GLY A N 1
ATOM 1450 C CA . GLY A 1 228 ? 12.584 42.226 55.968 1.00 77.64 298 GLY A CA 1
ATOM 1451 C C . GLY A 1 228 ? 14.048 41.897 55.746 1.00 74.17 298 GLY A C 1
ATOM 1452 O O . GLY A 1 228 ? 14.844 42.734 55.317 1.00 74.80 298 GLY A O 1
ATOM 1453 N N . PHE A 1 229 ? 14.401 40.656 56.058 1.00 70.34 299 PHE A N 1
ATOM 1454 C CA . PHE A 1 229 ? 15.761 40.173 55.887 1.00 65.84 299 PHE A CA 1
ATOM 1455 C C . PHE A 1 229 ? 15.971 39.818 54.425 1.00 64.37 299 PHE A C 1
ATOM 1456 O O . PHE A 1 229 ? 15.301 38.934 53.885 1.00 62.58 299 PHE A O 1
ATOM 1464 N N . THR A 1 230 ? 16.900 40.519 53.790 1.00 64.23 300 THR A N 1
ATOM 1465 C CA . THR A 1 230 ? 17.225 40.281 52.393 1.00 63.25 300 THR A CA 1
ATOM 1466 C C . THR A 1 230 ? 18.462 39.381 52.370 1.00 64.11 300 THR A C 1
ATOM 1467 O O . THR A 1 230 ? 19.439 39.631 53.072 1.00 63.12 300 THR A O 1
ATOM 1471 N N . GLN A 1 231 ? 18.420 38.335 51.558 1.00 65.98 301 GLN A N 1
ATOM 1472 C CA . GLN A 1 231 ? 19.524 37.387 51.501 1.00 67.93 301 GLN A CA 1
ATOM 1473 C C . GLN A 1 231 ? 20.783 37.827 50.750 1.00 70.31 301 GLN A C 1
ATOM 1474 O O . GLN A 1 231 ? 21.893 37.397 51.095 1.00 70.94 301 GLN A O 1
ATOM 1480 N N . GLU A 1 232 ? 20.627 38.670 49.731 1.00 71.21 302 GLU A N 1
ATOM 1481 C CA . GLU A 1 232 ? 21.781 39.120 48.960 1.00 71.64 302 GLU A CA 1
ATOM 1482 C C . GLU A 1 232 ? 21.476 40.140 47.871 1.00 72.54 302 GLU A C 1
ATOM 1483 O O . GLU A 1 232 ? 20.328 40.540 47.675 1.00 71.81 302 GLU A O 1
ATOM 1489 N N . LYS A 1 233 ? 22.531 40.551 47.168 1.00 73.65 303 LYS A N 1
ATOM 1490 C CA . LYS A 1 233 ? 22.429 41.509 46.076 1.00 74.97 303 LYS A CA 1
ATOM 1491 C C . LYS A 1 233 ? 21.338 41.048 45.120 1.00 76.13 303 LYS A C 1
ATOM 1492 O O . LYS A 1 233 ? 21.123 39.852 44.950 1.00 75.70 303 LYS A O 1
ATOM 1498 N N . MET A 1 234 ? 20.649 41.997 44.499 1.00 77.99 304 MET A N 1
ATOM 1499 C CA . MET A 1 234 ? 19.584 41.660 43.569 1.00 81.32 304 MET A CA 1
ATOM 1500 C C . MET A 1 234 ? 20.113 40.812 42.423 1.00 83.25 304 MET A C 1
ATOM 1501 O O . MET A 1 234 ? 21.262 40.962 42.000 1.00 83.24 304 MET A O 1
ATOM 1506 N N . SER A 1 235 ? 19.273 39.914 41.924 1.00 85.73 305 SER A N 1
ATOM 1507 C CA . SER A 1 235 ? 19.658 39.084 40.795 1.00 88.60 305 SER A CA 1
ATOM 1508 C C . SER A 1 235 ? 19.419 39.987 39.593 1.00 91.03 305 SER A C 1
ATOM 1509 O O . SER A 1 235 ? 18.472 40.774 39.594 1.00 91.66 305 SER A O 1
ATOM 1512 N N . LYS A 1 236 ? 20.269 39.894 38.576 1.00 93.07 306 LYS A N 1
ATOM 1513 C CA . LYS A 1 236 ? 20.091 40.734 37.399 1.00 94.95 306 LYS A CA 1
ATOM 1514 C C . LYS A 1 236 ? 18.660 40.659 36.874 1.00 95.68 306 LYS A C 1
ATOM 1515 O O . LYS A 1 236 ? 18.238 41.514 36.101 1.00 96.37 306 LYS A O 1
ATOM 1521 N N . LYS A 1 237 ? 17.912 39.640 37.290 1.00 96.61 307 LYS A N 1
ATOM 1522 C CA . LYS A 1 237 ? 16.529 39.498 36.850 1.00 97.88 307 LYS A CA 1
ATOM 1523 C C . LYS A 1 237 ? 15.685 40.590 37.501 1.00 98.86 307 LYS A C 1
ATOM 1524 O O . LYS A 1 237 ? 14.821 41.189 36.856 1.00 99.42 307 LYS A O 1
ATOM 1530 N N . GLU A 1 238 ? 15.936 40.844 38.784 1.00 99.54 308 GLU A N 1
ATOM 1531 C CA . GLU A 1 238 ? 15.214 41.883 39.510 1.00 99.79 308 GLU A CA 1
ATOM 1532 C C . GLU A 1 238 ? 15.964 43.194 39.328 1.00 98.91 308 GLU A C 1
ATOM 1533 O O . GLU A 1 238 ? 15.372 44.272 39.324 1.00 98.88 308 GLU A O 1
ATOM 1539 N N . GLN A 1 239 ? 17.280 43.083 39.184 1.00 98.14 309 GLN A N 1
ATOM 1540 C CA . GLN A 1 239 ? 18.139 44.240 38.988 1.00 96.85 309 GLN A CA 1
ATOM 1541 C C . GLN A 1 239 ? 17.845 44.866 37.632 1.00 95.51 309 GLN A C 1
ATOM 1542 O O . GLN A 1 239 ? 18.387 45.912 37.287 1.00 95.36 309 GLN A O 1
ATOM 1548 N N . GLU A 1 240 ? 16.985 44.206 36.864 1.00 94.74 310 GLU A N 1
ATOM 1549 C CA . GLU A 1 240 ? 16.589 44.689 35.548 1.00 94.30 310 GLU A CA 1
ATOM 1550 C C . GLU A 1 240 ? 15.090 44.917 35.544 1.00 93.19 310 GLU A C 1
ATOM 1551 O O . GLU A 1 240 ? 14.555 45.592 34.667 1.00 94.10 310 GLU A O 1
ATOM 1557 N N . ALA A 1 241 ? 14.419 44.347 36.537 1.00 91.35 311 ALA A N 1
ATOM 1558 C CA . ALA A 1 241 ? 12.980 44.488 36.669 1.00 89.83 311 ALA A CA 1
ATOM 1559 C C . ALA A 1 241 ? 12.647 45.703 37.537 1.00 89.07 311 ALA A C 1
ATOM 1560 O O . ALA A 1 241 ? 11.544 46.238 37.464 1.00 89.66 311 ALA A O 1
ATOM 1562 N N . ILE A 1 242 ? 13.602 46.137 38.356 1.00 87.87 312 ILE A N 1
ATOM 1563 C CA . ILE A 1 242 ? 13.397 47.290 39.231 1.00 86.35 312 ILE A CA 1
ATOM 1564 C C . ILE A 1 242 ? 13.458 48.579 38.414 1.00 86.22 312 ILE A C 1
ATOM 1565 O O . ILE A 1 242 ? 12.858 49.594 38.775 1.00 85.69 312 ILE A O 1
ATOM 1570 N N . LEU A 1 243 ? 14.196 48.525 37.310 1.00 85.94 313 LEU A N 1
ATOM 1571 C CA . LEU A 1 243 ? 14.342 49.670 36.424 1.00 85.25 313 LEU A CA 1
ATOM 1572 C C . LEU A 1 243 ? 12.964 50.168 36.014 1.00 84.75 313 LEU A C 1
ATOM 1573 O O . LEU A 1 243 ? 12.699 51.368 36.037 1.00 83.90 313 LEU A O 1
ATOM 1578 N N . HIS A 1 244 ? 12.090 49.232 35.651 1.00 84.46 314 HIS A N 1
ATOM 1579 C CA . HIS A 1 244 ? 10.730 49.559 35.233 1.00 84.81 314 HIS A CA 1
ATOM 1580 C C . HIS A 1 244 ? 10.004 50.397 36.287 1.00 84.10 314 HIS A C 1
ATOM 1581 O O . HIS A 1 244 ? 8.828 50.728 36.125 1.00 84.27 314 HIS A O 1
ATOM 1588 N N . LEU A 1 245 ? 10.702 50.731 37.367 1.00 83.32 315 LEU A N 1
ATOM 1589 C CA . LEU A 1 245 ? 10.116 51.531 38.431 1.00 83.21 315 LEU A CA 1
ATOM 1590 C C . LEU A 1 245 ? 10.963 52.772 38.680 1.00 83.51 315 LEU A C 1
ATOM 1591 O O . LEU A 1 245 ? 10.923 53.356 39.765 1.00 83.54 315 LEU A O 1
ATOM 1596 N N . VAL A 1 246 ? 11.722 53.173 37.662 1.00 83.51 316 VAL A N 1
ATOM 1597 C CA . VAL A 1 246 ? 12.594 54.341 37.748 1.00 83.38 316 VAL A CA 1
ATOM 1598 C C . VAL A 1 246 ? 11.867 55.668 37.569 1.00 83.79 316 VAL A C 1
ATOM 1599 O O . VAL A 1 246 ? 10.939 55.782 36.769 1.00 83.93 316 VAL A O 1
ATOM 1603 N N . GLN A 1 247 ? 12.302 56.668 38.324 1.00 84.34 317 GLN A N 1
ATOM 1604 C CA . GLN A 1 247 ? 11.735 58.002 38.237 1.00 85.34 317 GLN A CA 1
ATOM 1605 C C . GLN A 1 247 ? 12.863 58.981 37.949 1.00 85.87 317 GLN A C 1
ATOM 1606 O O . GLN A 1 247 ? 14.038 58.646 38.096 1.00 86.14 317 GLN A O 1
ATOM 1612 N N . THR A 1 248 ? 12.499 60.192 37.542 1.00 86.64 318 THR A N 1
ATOM 1613 C CA . THR A 1 248 ? 13.472 61.225 37.209 1.00 86.59 318 THR A CA 1
ATOM 1614 C C . THR A 1 248 ? 14.578 61.442 38.240 1.00 86.63 318 THR A C 1
ATOM 1615 O O . THR A 1 248 ? 15.744 61.578 37.871 1.00 86.66 318 THR A O 1
ATOM 1619 N N . HIS A 1 249 ? 14.220 61.476 39.522 1.00 86.59 319 HIS A N 1
ATOM 1620 C CA . HIS A 1 249 ? 15.210 61.690 40.580 1.00 86.12 319 HIS A CA 1
ATOM 1621 C C . HIS A 1 249 ? 16.283 60.602 40.553 1.00 84.51 319 HIS A C 1
ATOM 1622 O O . HIS A 1 249 ? 17.378 60.781 41.092 1.00 84.54 319 HIS A O 1
ATOM 1629 N N . ASP A 1 250 ? 15.968 59.477 39.919 1.00 82.31 320 ASP A N 1
ATOM 1630 C CA . ASP A 1 250 ? 16.914 58.374 39.832 1.00 80.48 320 ASP A CA 1
ATOM 1631 C C . ASP A 1 250 ? 18.018 58.670 38.825 1.00 79.91 320 ASP A C 1
ATOM 1632 O O . ASP A 1 250 ? 19.190 58.424 39.096 1.00 79.38 320 ASP A O 1
ATOM 1637 N N . LEU A 1 251 ? 17.643 59.204 37.665 1.00 80.02 321 LEU A N 1
ATOM 1638 C CA . LEU A 1 251 ? 18.617 59.529 36.627 1.00 79.47 321 LEU A CA 1
ATOM 1639 C C . LEU A 1 251 ? 19.586 60.585 37.130 1.00 79.94 321 LEU A C 1
ATOM 1640 O O . LEU A 1 251 ? 20.734 60.656 36.686 1.00 80.09 321 LEU A O 1
ATOM 1645 N N . VAL A 1 252 ? 19.118 61.410 38.059 1.00 80.40 322 VAL A N 1
ATOM 1646 C CA . VAL A 1 252 ? 19.956 62.461 38.621 1.00 80.76 322 VAL A CA 1
ATOM 1647 C C . VAL A 1 252 ? 21.051 61.825 39.459 1.00 79.48 322 VAL A C 1
ATOM 1648 O O . VAL A 1 252 ? 22.241 61.997 39.180 1.00 79.16 322 VAL A O 1
ATOM 1652 N N . THR A 1 253 ? 20.634 61.086 40.483 1.00 78.50 323 THR A N 1
ATOM 1653 C CA . THR A 1 253 ? 21.564 60.401 41.373 1.00 77.25 323 THR A CA 1
ATOM 1654 C C . THR A 1 253 ? 22.611 59.675 40.546 1.00 75.06 323 THR A C 1
ATOM 1655 O O . THR A 1 253 ? 23.777 59.607 40.925 1.00 74.86 323 THR A O 1
ATOM 1659 N N . TYR A 1 254 ? 22.172 59.135 39.413 1.00 73.15 324 TYR A N 1
ATOM 1660 C CA . TYR A 1 254 ? 23.043 58.398 38.509 1.00 71.64 324 TYR A CA 1
ATOM 1661 C C . TYR A 1 254 ? 24.088 59.321 37.910 1.00 71.66 324 TYR A C 1
ATOM 1662 O O . TYR A 1 254 ? 25.136 58.871 37.439 1.00 70.78 324 TYR A O 1
ATOM 1671 N N . GLY A 1 255 ? 23.793 60.616 37.917 1.00 71.50 325 GLY A N 1
ATOM 1672 C CA . GLY A 1 255 ? 24.725 61.577 37.360 1.00 72.79 325 GLY A CA 1
ATOM 1673 C C . GLY A 1 255 ? 24.256 62.212 36.062 1.00 73.09 325 GLY A C 1
ATOM 1674 O O . GLY A 1 255 ? 25.029 62.370 35.112 1.00 72.67 325 GLY A O 1
ATOM 1675 N N . LEU A 1 256 ? 22.976 62.564 36.014 1.00 73.62 326 LEU A N 1
ATOM 1676 C CA . LEU A 1 256 ? 22.404 63.212 34.842 1.00 72.80 326 LEU A CA 1
ATOM 1677 C C . LEU A 1 256 ? 21.844 64.555 35.291 1.00 72.69 326 LEU A C 1
ATOM 1678 O O . LEU A 1 256 ? 20.995 64.621 36.185 1.00 73.32 326 LEU A O 1
ATOM 1683 N N . ILE A 1 257 ? 22.347 65.625 34.684 1.00 71.52 327 ILE A N 1
ATOM 1684 C CA . ILE A 1 257 ? 21.915 66.972 35.024 1.00 71.20 327 ILE A CA 1
ATOM 1685 C C . ILE A 1 257 ? 20.410 67.130 34.837 1.00 72.06 327 ILE A C 1
ATOM 1686 O O . ILE A 1 257 ? 19.851 66.750 33.806 1.00 71.37 327 ILE A O 1
ATOM 1691 N N . PRO A 1 258 ? 19.728 67.689 35.846 1.00 72.92 328 PRO A N 1
ATOM 1692 C CA . PRO A 1 258 ? 18.279 67.884 35.770 1.00 73.84 328 PRO A CA 1
ATOM 1693 C C . PRO A 1 258 ? 17.873 68.648 34.516 1.00 74.33 328 PRO A C 1
ATOM 1694 O O . PRO A 1 258 ? 16.729 68.576 34.079 1.00 74.85 328 PRO A O 1
ATOM 1698 N N . GLU A 1 259 ? 18.817 69.379 33.938 1.00 74.47 329 GLU A N 1
ATOM 1699 C CA . GLU A 1 259 ? 18.530 70.145 32.738 1.00 75.67 329 GLU A CA 1
ATOM 1700 C C . GLU A 1 259 ? 18.291 69.231 31.533 1.00 74.67 329 GLU A C 1
ATOM 1701 O O . GLU A 1 259 ? 17.454 69.528 30.675 1.00 75.12 329 GLU A O 1
ATOM 1707 N N . LEU A 1 260 ? 19.016 68.116 31.473 1.00 72.65 330 LEU A N 1
ATOM 1708 C CA . LEU A 1 260 ? 18.887 67.186 30.354 1.00 70.46 330 LEU A CA 1
ATOM 1709 C C . LEU A 1 260 ? 17.727 66.214 30.545 1.00 69.05 330 LEU A C 1
ATOM 1710 O O . LEU A 1 260 ? 16.941 65.984 29.629 1.00 67.93 330 LEU A O 1
ATOM 1715 N N . ILE A 1 261 ? 17.631 65.644 31.741 1.00 68.18 331 ILE A N 1
ATOM 1716 C CA . ILE A 1 261 ? 16.561 64.712 32.072 1.00 66.75 331 ILE A CA 1
ATOM 1717 C C . ILE A 1 261 ? 15.200 65.328 31.778 1.00 66.80 331 ILE A C 1
ATOM 1718 O O . ILE A 1 261 ? 14.273 64.630 31.364 1.00 67.56 331 ILE A O 1
ATOM 1723 N N . GLY A 1 262 ? 15.085 66.634 32.010 1.00 65.36 332 GLY A N 1
ATOM 1724 C CA . GLY A 1 262 ? 13.835 67.327 31.762 1.00 62.87 332 GLY A CA 1
ATOM 1725 C C . GLY A 1 262 ? 13.538 67.366 30.283 1.00 62.05 332 GLY A C 1
ATOM 1726 O O . GLY A 1 262 ? 12.387 67.519 29.874 1.00 61.10 332 GLY A O 1
ATOM 1727 N N . ARG A 1 263 ? 14.593 67.222 29.484 1.00 62.27 333 ARG A N 1
ATOM 1728 C CA . ARG A 1 263 ? 14.488 67.220 28.029 1.00 61.30 333 ARG A CA 1
ATOM 1729 C C . ARG A 1 263 ? 14.163 65.836 27.479 1.00 59.47 333 ARG A C 1
ATOM 1730 O O . ARG A 1 263 ? 13.963 65.670 26.278 1.00 59.39 333 ARG A O 1
ATOM 1738 N N . LEU A 1 264 ? 14.129 64.843 28.362 1.00 57.29 334 LEU A N 1
ATOM 1739 C CA . LEU A 1 264 ? 13.783 63.481 27.968 1.00 56.27 334 LEU A CA 1
ATOM 1740 C C . LEU A 1 264 ? 12.517 63.104 28.735 1.00 55.82 334 LEU A C 1
ATOM 1741 O O . LEU A 1 264 ? 12.557 62.333 29.695 1.00 58.07 334 LEU A O 1
ATOM 1746 N N . PRO A 1 265 ? 11.369 63.661 28.324 1.00 53.67 335 PRO A N 1
ATOM 1747 C CA . PRO A 1 265 ? 10.089 63.390 28.974 1.00 50.80 335 PRO A CA 1
ATOM 1748 C C . PRO A 1 265 ? 9.729 61.910 29.013 1.00 48.65 335 PRO A C 1
ATOM 1749 O O . PRO A 1 265 ? 9.183 61.425 29.999 1.00 48.72 335 PRO A O 1
ATOM 1753 N N . VAL A 1 266 ? 10.044 61.200 27.937 1.00 46.99 336 VAL A N 1
ATOM 1754 C CA . VAL A 1 266 ? 9.716 59.781 27.823 1.00 46.67 336 VAL A CA 1
ATOM 1755 C C . VAL A 1 266 ? 10.832 58.802 28.192 1.00 45.53 336 VAL A C 1
ATOM 1756 O O . VAL A 1 266 ? 11.875 58.763 27.537 1.00 45.02 336 VAL A O 1
ATOM 1760 N N . LEU A 1 267 ? 10.605 58.019 29.245 1.00 44.64 337 LEU A N 1
ATOM 1761 C CA . LEU A 1 267 ? 11.583 57.018 29.673 1.00 46.51 337 LEU A CA 1
ATOM 1762 C C . LEU A 1 267 ? 11.016 55.653 29.312 1.00 45.70 337 LEU A C 1
ATOM 1763 O O . LEU A 1 267 ? 9.854 55.367 29.582 1.00 46.17 337 LEU A O 1
ATOM 1768 N N . SER A 1 268 ? 11.826 54.812 28.692 1.00 47.02 338 SER A N 1
ATOM 1769 C CA . SER A 1 268 ? 11.364 53.482 28.333 1.00 49.94 338 SER A CA 1
ATOM 1770 C C . SER A 1 268 ? 12.439 52.490 28.704 1.00 49.42 338 SER A C 1
ATOM 1771 O O . SER A 1 268 ? 13.614 52.706 28.412 1.00 51.01 338 SER A O 1
ATOM 1774 N N . THR A 1 269 ? 12.030 51.399 29.338 1.00 48.50 339 THR A N 1
ATOM 1775 C CA . THR A 1 269 ? 12.962 50.369 29.765 1.00 48.40 339 THR A CA 1
ATOM 1776 C C . THR A 1 269 ? 12.752 49.053 29.023 1.00 47.23 339 THR A C 1
ATOM 1777 O O . THR A 1 269 ? 11.624 48.636 28.793 1.00 46.38 339 THR A O 1
ATOM 1781 N N . LEU A 1 270 ? 13.851 48.410 28.644 1.00 47.28 340 LEU A N 1
ATOM 1782 C CA . LEU A 1 270 ? 13.802 47.132 27.942 1.00 47.29 340 LEU A CA 1
ATOM 1783 C C . LEU A 1 270 ? 14.391 46.046 28.827 1.00 48.44 340 LEU A C 1
ATOM 1784 O O . LEU A 1 270 ? 15.300 46.312 29.610 1.00 49.99 340 LEU A O 1
ATOM 1789 N N . ASP A 1 271 ? 13.869 44.828 28.703 1.00 49.82 341 ASP A N 1
ATOM 1790 C CA . ASP A 1 271 ? 14.352 43.686 29.480 1.00 50.92 341 ASP A CA 1
ATOM 1791 C C . ASP A 1 271 ? 15.603 43.176 28.776 1.00 52.56 341 ASP A C 1
ATOM 1792 O O . ASP A 1 271 ? 16.068 43.776 27.803 1.00 53.70 341 ASP A O 1
ATOM 1797 N N . SER A 1 272 ? 16.162 42.080 29.271 1.00 51.96 342 SER A N 1
ATOM 1798 C CA . SER A 1 272 ? 17.317 41.483 28.614 1.00 49.74 342 SER A CA 1
ATOM 1799 C C . SER A 1 272 ? 16.673 40.376 27.789 1.00 48.28 342 SER A C 1
ATOM 1800 O O . SER A 1 272 ? 15.586 39.912 28.130 1.00 45.04 342 SER A O 1
ATOM 1803 N N . ILE A 1 273 ? 17.310 39.967 26.697 1.00 48.50 343 ILE A N 1
ATOM 1804 C CA . ILE A 1 273 ? 16.730 38.911 25.887 1.00 48.40 343 ILE A CA 1
ATOM 1805 C C . ILE A 1 273 ? 16.807 37.614 26.687 1.00 49.23 343 ILE A C 1
ATOM 1806 O O . ILE A 1 273 ? 17.871 37.217 27.164 1.00 49.28 343 ILE A O 1
ATOM 1811 N N . SER A 1 274 ? 15.664 36.969 26.857 1.00 48.95 344 SER A N 1
ATOM 1812 C CA . SER A 1 274 ? 15.610 35.717 27.582 1.00 48.52 344 SER A CA 1
ATOM 1813 C C . SER A 1 274 ? 15.860 34.618 26.553 1.00 50.71 344 SER A C 1
ATOM 1814 O O . SER A 1 274 ? 15.937 34.881 25.353 1.00 50.86 344 SER A O 1
ATOM 1817 N N . LEU A 1 275 ? 15.967 33.383 27.012 1.00 51.27 345 LEU A N 1
ATOM 1818 C CA . LEU A 1 275 ? 16.204 32.299 26.087 1.00 52.62 345 LEU A CA 1
ATOM 1819 C C . LEU A 1 275 ? 15.044 32.143 25.105 1.00 53.76 345 LEU A C 1
ATOM 1820 O O . LEU A 1 275 ? 15.261 31.919 23.904 1.00 54.08 345 LEU A O 1
ATOM 1825 N N . GLU A 1 276 ? 13.820 32.276 25.617 1.00 53.53 346 GLU A N 1
ATOM 1826 C CA . GLU A 1 276 ? 12.611 32.120 24.805 1.00 52.15 346 GLU A CA 1
ATOM 1827 C C . GLU A 1 276 ? 12.477 33.205 23.747 1.00 49.25 346 GLU A C 1
ATOM 1828 O O . GLU A 1 276 ? 12.072 32.943 22.618 1.00 49.36 346 GLU A O 1
ATOM 1834 N N . ALA A 1 277 ? 12.815 34.429 24.110 1.00 46.23 347 ALA A N 1
ATOM 1835 C CA . ALA A 1 277 ? 12.732 35.511 23.151 1.00 44.35 347 ALA A CA 1
ATOM 1836 C C . ALA A 1 277 ? 13.791 35.285 22.068 1.00 43.68 347 ALA A C 1
ATOM 1837 O O . ALA A 1 277 ? 13.512 35.434 20.870 1.00 43.51 347 ALA A O 1
ATOM 1839 N N . MET A 1 278 ? 15.002 34.924 22.497 1.00 41.63 348 MET A N 1
ATOM 1840 C CA . MET A 1 278 ? 16.106 34.654 21.580 1.00 39.30 348 MET A CA 1
ATOM 1841 C C . MET A 1 278 ? 15.683 33.577 20.579 1.00 40.09 348 MET A C 1
ATOM 1842 O O . MET A 1 278 ? 16.019 33.635 19.392 1.00 39.88 348 MET A O 1
ATOM 1847 N N . VAL A 1 279 ? 14.949 32.590 21.074 1.00 38.04 349 VAL A N 1
ATOM 1848 C CA . VAL A 1 279 ? 14.453 31.534 20.226 1.00 39.29 349 VAL A CA 1
ATOM 1849 C C . VAL A 1 279 ? 13.491 32.148 19.224 1.00 41.41 349 VAL A C 1
ATOM 1850 O O . VAL A 1 279 ? 13.425 31.726 18.067 1.00 42.60 349 VAL A O 1
ATOM 1854 N N . ASP A 1 280 ? 12.734 33.149 19.661 1.00 43.34 350 ASP A N 1
ATOM 1855 C CA . ASP A 1 280 ? 11.785 33.775 18.747 1.00 43.57 350 ASP A CA 1
ATOM 1856 C C . ASP A 1 280 ? 12.492 34.662 17.722 1.00 41.91 350 ASP A C 1
ATOM 1857 O O . ASP A 1 280 ? 12.118 34.679 16.544 1.00 42.09 350 ASP A O 1
ATOM 1862 N N . ILE A 1 281 ? 13.518 35.385 18.160 1.00 37.98 351 ILE A N 1
ATOM 1863 C CA . ILE A 1 281 ? 14.267 36.255 17.260 1.00 37.31 351 ILE A CA 1
ATOM 1864 C C . ILE A 1 281 ? 14.817 35.507 16.043 1.00 39.31 351 ILE A C 1
ATOM 1865 O O . ILE A 1 281 ? 14.886 36.056 14.939 1.00 39.03 351 ILE A O 1
ATOM 1870 N N . LEU A 1 282 ? 15.215 34.252 16.249 1.00 40.54 352 LEU A N 1
ATOM 1871 C CA . LEU A 1 282 ? 15.769 33.427 15.181 1.00 36.72 352 LEU A CA 1
ATOM 1872 C C . LEU A 1 282 ? 14.748 33.035 14.128 1.00 36.09 352 LEU A C 1
ATOM 1873 O O . LEU A 1 282 ? 15.111 32.771 12.981 1.00 35.32 352 LEU A O 1
ATOM 1878 N N . GLN A 1 283 ? 13.472 33.004 14.497 1.00 36.16 353 GLN A N 1
ATOM 1879 C CA . GLN A 1 283 ? 12.453 32.553 13.552 1.00 37.33 353 GLN A CA 1
ATOM 1880 C C . GLN A 1 283 ? 11.231 33.443 13.323 1.00 37.78 353 GLN A C 1
ATOM 1881 O O . GLN A 1 283 ? 10.643 33.448 12.239 1.00 37.79 353 GLN A O 1
ATOM 1887 N N . LYS A 1 284 ? 10.845 34.216 14.322 1.00 38.76 354 LYS A N 1
ATOM 1888 C CA . LYS A 1 284 ? 9.647 35.034 14.172 1.00 40.14 354 LYS A CA 1
ATOM 1889 C C . LYS A 1 284 ? 9.663 36.275 13.283 1.00 36.85 354 LYS A C 1
ATOM 1890 O O . LYS A 1 284 ? 8.838 36.397 12.390 1.00 34.87 354 LYS A O 1
ATOM 1896 N N . PRO A 1 285 ? 10.606 37.201 13.499 1.00 35.37 355 PRO A N 1
ATOM 1897 C CA . PRO A 1 285 ? 10.632 38.411 12.668 1.00 35.04 355 PRO A CA 1
ATOM 1898 C C . PRO A 1 285 ? 10.590 38.238 11.157 1.00 36.35 355 PRO A C 1
ATOM 1899 O O . PRO A 1 285 ? 10.954 37.188 10.627 1.00 37.15 355 PRO A O 1
ATOM 1903 N N . LYS A 1 286 ? 10.114 39.280 10.475 1.00 35.71 356 LYS A N 1
ATOM 1904 C CA . LYS A 1 286 ? 10.003 39.267 9.025 1.00 36.00 356 LYS A CA 1
ATOM 1905 C C . LYS A 1 286 ? 11.337 39.027 8.337 1.00 35.20 356 LYS A C 1
ATOM 1906 O O . LYS A 1 286 ? 11.376 38.486 7.232 1.00 35.09 356 LYS A O 1
ATOM 1912 N N . ASN A 1 287 ? 12.419 39.454 8.984 1.00 32.38 357 ASN A N 1
ATOM 1913 C CA . ASN A 1 287 ? 13.763 39.291 8.440 1.00 30.88 357 ASN A CA 1
ATOM 1914 C C . ASN A 1 287 ? 14.580 38.322 9.311 1.00 30.95 357 ASN A C 1
ATOM 1915 O O . ASN A 1 287 ? 15.811 38.439 9.434 1.00 26.51 357 ASN A O 1
ATOM 1920 N N . ALA A 1 288 ? 13.875 37.373 9.924 1.00 30.82 358 ALA A N 1
ATOM 1921 C CA . ALA A 1 288 ? 14.510 36.365 10.780 1.00 33.16 358 ALA A CA 1
ATOM 1922 C C . ALA A 1 288 ? 15.694 35.676 10.077 1.00 32.27 358 ALA A C 1
ATOM 1923 O O . ALA A 1 288 ? 15.640 35.398 8.881 1.00 33.71 358 ALA A O 1
ATOM 1925 N N . LEU A 1 289 ? 16.758 35.400 10.820 1.00 32.75 359 LEU A N 1
ATOM 1926 C CA . LEU A 1 289 ? 17.920 34.754 10.236 1.00 33.30 359 LEU A CA 1
ATOM 1927 C C . LEU A 1 289 ? 17.531 33.468 9.514 1.00 33.34 359 LEU A C 1
ATOM 1928 O O . LEU A 1 289 ? 17.807 33.311 8.319 1.00 32.83 359 LEU A O 1
ATOM 1933 N N . ILE A 1 290 ? 16.859 32.564 10.222 1.00 33.33 360 ILE A N 1
ATOM 1934 C CA . ILE A 1 29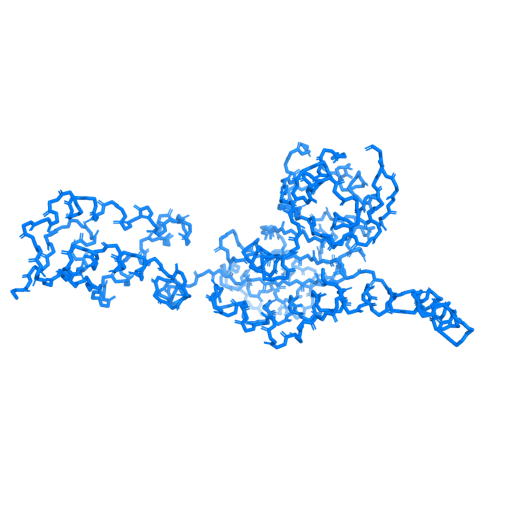0 ? 16.452 31.304 9.623 1.00 33.65 360 ILE A CA 1
ATOM 1935 C C . ILE A 1 290 ? 15.758 31.469 8.278 1.00 35.69 360 ILE A C 1
ATOM 1936 O O . ILE A 1 290 ? 16.019 30.684 7.355 1.00 39.28 360 ILE A O 1
ATOM 1941 N N . LYS A 1 291 ? 14.891 32.469 8.140 1.00 34.01 361 LYS A N 1
ATOM 1942 C CA . LYS A 1 291 ? 14.203 32.644 6.859 1.00 36.09 361 LYS A CA 1
ATOM 1943 C C . LYS A 1 291 ? 15.160 33.151 5.784 1.00 34.47 361 LYS A C 1
ATOM 1944 O O . LYS A 1 291 ? 14.926 32.961 4.592 1.00 34.11 361 LYS A O 1
ATOM 1950 N N . GLN A 1 292 ? 16.220 33.826 6.207 1.00 33.16 362 GLN A N 1
ATOM 1951 C CA . GLN A 1 292 ? 17.209 34.313 5.260 1.00 33.28 362 GLN A CA 1
ATOM 1952 C C . GLN A 1 292 ? 17.928 33.066 4.733 1.00 32.67 362 GLN A C 1
ATOM 1953 O O . GLN A 1 292 ? 18.022 32.848 3.532 1.00 31.68 362 GLN A O 1
ATOM 1959 N N . TYR A 1 293 ? 18.411 32.231 5.642 1.00 32.26 363 TYR A N 1
ATOM 1960 C CA . TYR A 1 293 ? 19.093 31.015 5.236 1.00 34.06 363 TYR A CA 1
ATOM 1961 C C . TYR A 1 293 ? 18.207 30.055 4.433 1.00 35.36 363 TYR A C 1
ATOM 1962 O O . TYR A 1 293 ? 18.690 29.329 3.570 1.00 33.87 363 TYR A O 1
ATOM 1971 N N . GLN A 1 294 ? 16.905 30.061 4.693 1.00 37.93 364 GLN A N 1
ATOM 1972 C CA . GLN A 1 294 ? 16.014 29.177 3.954 1.00 37.78 364 GLN A CA 1
ATOM 1973 C C . GLN A 1 294 ? 15.797 29.766 2.572 1.00 37.64 364 GLN A C 1
ATOM 1974 O O . GLN A 1 294 ? 15.676 29.049 1.577 1.00 39.36 364 GLN A O 1
ATOM 1980 N N . GLN A 1 295 ? 15.754 31.083 2.512 1.00 35.25 365 GLN A N 1
ATOM 1981 C CA . GLN A 1 295 ? 15.581 31.742 1.241 1.00 36.61 365 GLN A CA 1
ATOM 1982 C C . GLN A 1 295 ? 16.795 31.408 0.371 1.00 36.14 365 GLN A C 1
ATOM 1983 O O . GLN A 1 295 ? 16.660 30.966 -0.771 1.00 35.78 365 GLN A O 1
ATOM 1989 N N . LEU A 1 296 ? 17.981 31.615 0.934 1.00 36.89 366 LEU A N 1
ATOM 1990 C CA . LEU A 1 296 ? 19.244 31.365 0.240 1.00 37.76 366 LEU A CA 1
ATOM 1991 C C . LEU A 1 296 ? 19.434 29.898 -0.208 1.00 37.59 366 LEU A C 1
ATOM 1992 O O . LEU A 1 296 ? 19.873 29.649 -1.329 1.00 38.84 366 LEU A O 1
ATOM 1997 N N . PHE A 1 297 ? 19.108 28.936 0.654 1.00 37.19 367 PHE A N 1
ATOM 1998 C CA . PHE A 1 297 ? 19.224 27.513 0.298 1.00 38.44 367 PHE A CA 1
ATOM 1999 C C . PHE A 1 297 ? 18.176 27.133 -0.746 1.00 41.98 367 PHE A C 1
ATOM 2000 O O . PHE A 1 297 ? 18.422 26.278 -1.603 1.00 44.49 367 PHE A O 1
ATOM 2008 N N . LYS A 1 298 ? 17.001 27.752 -0.663 1.00 43.21 368 LYS A N 1
ATOM 2009 C CA . LYS A 1 298 ? 15.929 27.444 -1.596 1.00 45.12 368 LYS A CA 1
ATOM 2010 C C . LYS A 1 298 ? 16.325 27.738 -3.041 1.00 44.49 368 LYS A C 1
ATOM 2011 O O . LYS A 1 298 ? 15.970 26.994 -3.947 1.00 44.43 368 LYS A O 1
ATOM 2017 N N . MET A 1 299 ? 17.056 28.824 -3.256 1.00 44.68 369 MET A N 1
ATOM 2018 C CA . MET A 1 299 ? 17.484 29.183 -4.603 1.00 45.20 369 MET A CA 1
ATOM 2019 C C . MET A 1 299 ? 18.264 28.030 -5.258 1.00 45.24 369 MET A C 1
ATOM 2020 O O . MET A 1 299 ? 18.314 27.928 -6.485 1.00 45.79 369 MET A O 1
ATOM 2025 N N . ASP A 1 300 ? 18.868 27.167 -4.443 1.00 42.47 370 ASP A N 1
ATOM 2026 C CA . ASP A 1 300 ? 19.592 26.012 -4.969 1.00 43.06 370 ASP A CA 1
ATOM 2027 C C . ASP A 1 300 ? 18.750 24.754 -4.780 1.00 44.42 370 ASP A C 1
ATOM 2028 O O . ASP A 1 300 ? 19.267 23.629 -4.728 1.00 41.60 370 ASP A O 1
ATOM 2033 N N . GLU A 1 301 ? 17.446 24.967 -4.654 1.00 44.86 371 GLU A N 1
ATOM 2034 C CA . GLU A 1 301 ? 16.489 23.885 -4.493 1.00 44.44 371 GLU A CA 1
ATOM 2035 C C . GLU A 1 301 ? 16.741 22.932 -3.342 1.00 41.82 371 GLU A C 1
ATOM 2036 O O . GLU A 1 301 ? 16.640 21.727 -3.514 1.00 40.67 371 GLU A O 1
ATOM 2042 N N . VAL A 1 302 ? 17.070 23.476 -2.176 1.00 41.45 372 VAL A N 1
ATOM 2043 C CA . VAL A 1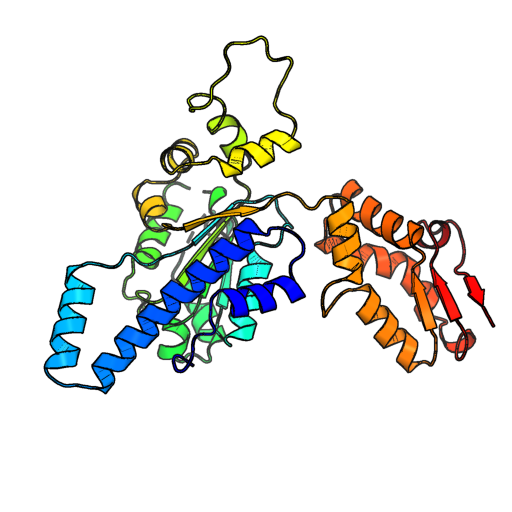 302 ? 17.291 22.674 -0.974 1.00 42.78 372 VAL A CA 1
ATOM 2044 C C . VAL A 1 302 ? 16.343 23.185 0.106 1.00 44.43 372 VAL A C 1
ATOM 2045 O O . VAL A 1 302 ? 16.187 24.390 0.280 1.00 44.85 372 VAL A O 1
ATOM 2049 N N . ASP A 1 303 ? 15.692 22.272 0.816 1.00 46.00 373 ASP A N 1
ATOM 2050 C CA . ASP A 1 303 ? 14.779 22.670 1.878 1.00 47.99 373 ASP A CA 1
ATOM 2051 C C . ASP A 1 303 ? 15.548 22.657 3.182 1.00 46.78 373 ASP A C 1
ATOM 2052 O O . ASP A 1 303 ? 15.920 21.592 3.673 1.00 49.75 373 ASP A O 1
ATOM 2057 N N . LEU A 1 304 ? 15.796 23.830 3.748 1.00 42.65 374 LEU A N 1
ATOM 2058 C CA . LEU A 1 304 ? 16.552 23.879 4.990 1.00 41.97 374 LEU A CA 1
ATOM 2059 C C . LEU A 1 304 ? 15.664 23.962 6.223 1.00 41.08 374 LEU A C 1
ATOM 2060 O O . LEU A 1 304 ? 14.823 24.856 6.338 1.00 40.37 374 LEU A O 1
ATOM 2065 N N . ILE A 1 305 ? 15.887 23.048 7.161 1.00 40.22 375 ILE A N 1
ATOM 2066 C CA . ILE A 1 305 ? 15.091 22.995 8.380 1.00 41.01 375 ILE A CA 1
ATOM 2067 C C . ILE A 1 305 ? 15.906 23.019 9.675 1.00 40.51 375 ILE A C 1
ATOM 2068 O O . ILE A 1 305 ? 16.863 22.269 9.826 1.00 39.57 375 ILE A O 1
ATOM 2073 N N . PHE A 1 306 ? 15.524 23.881 10.613 1.00 40.49 376 PHE A N 1
ATOM 2074 C CA . PHE A 1 306 ? 16.223 23.944 11.897 1.00 42.24 376 PHE A CA 1
ATOM 2075 C C . PHE A 1 306 ? 15.375 23.212 12.936 1.00 43.66 376 PHE A C 1
ATOM 2076 O O . PHE A 1 306 ? 14.299 23.674 13.301 1.00 45.92 376 PHE A O 1
ATOM 2084 N N . GLU A 1 307 ? 15.838 22.066 13.408 1.00 47.20 377 GLU A N 1
ATOM 2085 C CA . GLU A 1 307 ? 15.055 21.334 14.397 1.00 50.13 377 GLU A CA 1
ATOM 2086 C C . GLU A 1 307 ? 14.993 22.168 15.662 1.00 51.38 377 GLU A C 1
ATOM 2087 O O . GLU A 1 307 ? 15.932 22.906 15.974 1.00 50.07 377 GLU A O 1
ATOM 2093 N N . GLU A 1 308 ? 13.882 22.043 16.384 1.00 53.41 378 GLU A N 1
ATOM 2094 C CA . GLU A 1 308 ? 13.668 22.813 17.600 1.00 55.67 378 GLU A CA 1
ATOM 2095 C C . GLU A 1 308 ? 14.861 22.928 18.536 1.00 55.96 378 GLU A C 1
ATOM 2096 O O . GLU A 1 308 ? 15.300 24.032 18.848 1.00 57.64 378 GLU A O 1
ATOM 2102 N N . GLU A 1 309 ? 15.375 21.796 19.002 1.00 55.69 379 GLU A N 1
ATOM 2103 C CA . GLU A 1 309 ? 16.516 21.815 19.910 1.00 54.16 379 GLU A CA 1
ATOM 2104 C C . GLU A 1 309 ? 17.739 22.448 19.245 1.00 49.91 379 GLU A C 1
ATOM 2105 O O . GLU A 1 309 ? 18.690 22.852 19.921 1.00 48.38 379 GLU A O 1
ATOM 2111 N N . ALA A 1 310 ? 17.722 22.529 17.919 1.00 45.82 380 ALA A N 1
ATOM 2112 C CA . ALA A 1 310 ? 18.837 23.144 17.211 1.00 44.37 380 ALA A CA 1
ATOM 2113 C C . ALA A 1 310 ? 18.717 24.651 17.453 1.00 43.79 380 ALA A C 1
ATOM 2114 O O . ALA A 1 310 ? 19.686 25.318 17.845 1.00 42.64 380 ALA A O 1
ATOM 2116 N N . ILE A 1 311 ? 17.512 25.177 17.244 1.00 40.19 381 ILE A N 1
ATOM 2117 C CA . ILE A 1 311 ? 17.276 26.597 17.459 1.00 39.67 381 ILE A CA 1
ATOM 2118 C C . ILE A 1 311 ? 17.566 26.946 18.900 1.00 40.41 381 ILE A C 1
ATOM 2119 O O . ILE A 1 311 ? 18.183 27.973 19.194 1.00 41.64 381 ILE A O 1
ATOM 2124 N N . LYS A 1 312 ? 17.137 26.068 19.798 1.00 42.83 382 LYS A N 1
ATOM 2125 C CA . LYS A 1 312 ? 17.338 26.280 21.221 1.00 44.53 382 LYS A CA 1
ATOM 2126 C C . LYS A 1 312 ? 18.812 26.308 21.526 1.00 45.04 382 LYS A C 1
ATOM 2127 O O . LYS A 1 312 ? 19.265 27.098 22.355 1.00 46.63 382 LYS A O 1
ATOM 2133 N N . GLU A 1 313 ? 19.570 25.465 20.836 1.00 46.31 383 GLU A N 1
ATOM 2134 C CA . GLU A 1 313 ? 21.013 25.397 21.066 1.00 46.86 383 GLU A CA 1
ATOM 2135 C C . GLU A 1 313 ? 21.718 26.650 20.546 1.00 46.65 383 GLU A C 1
ATOM 2136 O O . GLU A 1 313 ? 22.645 27.167 21.188 1.00 46.57 383 GLU A O 1
ATOM 2142 N N . ILE A 1 314 ? 21.277 27.131 19.382 1.00 44.42 384 ILE A N 1
ATOM 2143 C CA . ILE A 1 314 ? 21.839 28.340 18.790 1.00 40.82 384 ILE A CA 1
ATOM 2144 C C . ILE A 1 314 ? 21.547 29.501 19.735 1.00 40.03 384 ILE A C 1
ATOM 2145 O O . ILE A 1 314 ? 22.419 30.317 20.028 1.00 37.01 384 ILE A O 1
ATOM 2150 N N . ALA A 1 315 ? 20.313 29.558 20.226 1.00 42.06 385 ALA A N 1
ATOM 2151 C CA . ALA A 1 315 ? 19.918 30.634 21.134 1.00 43.67 385 ALA A CA 1
ATOM 2152 C C . ALA A 1 315 ? 20.679 30.559 22.457 1.00 46.21 385 ALA A C 1
ATOM 2153 O O . ALA A 1 315 ? 21.172 31.576 22.959 1.00 46.81 385 ALA A O 1
ATOM 2155 N N . GLN A 1 316 ? 20.797 29.356 23.015 1.00 48.70 386 GLN A N 1
ATOM 2156 C CA . GLN A 1 316 ? 21.502 29.207 24.283 1.00 52.91 386 GLN A CA 1
ATOM 2157 C C . GLN A 1 316 ? 22.961 29.616 24.138 1.00 53.02 386 GLN A C 1
ATOM 2158 O O . GLN A 1 316 ? 23.564 30.144 25.076 1.00 52.01 386 GLN A O 1
ATOM 2164 N N . LEU A 1 317 ? 23.524 29.379 22.958 1.00 54.40 387 LEU A N 1
ATOM 2165 C CA . LEU A 1 317 ? 24.912 29.753 22.694 1.00 55.38 387 LEU A CA 1
ATOM 2166 C C . LEU A 1 317 ? 25.089 31.273 22.721 1.00 55.92 387 LEU A C 1
ATOM 2167 O O . LEU A 1 317 ? 25.973 31.795 23.404 1.00 56.31 387 LEU A O 1
ATOM 2172 N N . ALA A 1 318 ? 24.242 31.976 21.973 1.00 55.66 388 ALA A N 1
ATOM 2173 C CA . ALA A 1 318 ? 24.302 33.429 21.896 1.00 54.47 388 ALA A CA 1
ATOM 2174 C C . ALA A 1 318 ? 24.346 34.053 23.288 1.00 55.11 388 ALA A C 1
ATOM 2175 O O . ALA A 1 318 ? 25.026 35.053 23.515 1.00 52.59 388 ALA A O 1
ATOM 2177 N N . LEU A 1 319 ? 23.627 33.445 24.223 1.00 57.04 389 LEU A N 1
ATOM 2178 C CA . LEU A 1 319 ? 23.586 33.943 25.592 1.00 60.07 389 LEU A CA 1
ATOM 2179 C C . LEU A 1 319 ? 24.899 33.714 26.344 1.00 62.80 389 LEU A C 1
ATOM 2180 O O . LEU A 1 319 ? 25.486 34.646 26.901 1.00 61.11 389 LEU A O 1
ATOM 2185 N N . GLU A 1 320 ? 25.350 32.464 26.359 1.00 67.26 390 GLU A N 1
ATOM 2186 C CA . GLU A 1 320 ? 26.588 32.105 27.037 1.00 70.47 390 GLU A CA 1
ATOM 2187 C C . GLU A 1 320 ? 27.700 33.000 26.553 1.00 71.74 390 GLU A C 1
ATOM 2188 O O . GLU A 1 320 ? 28.265 33.778 27.317 1.00 72.94 390 GLU A O 1
ATOM 2194 N N . ARG A 1 321 ? 28.004 32.889 25.268 1.00 73.05 391 ARG A N 1
ATOM 2195 C CA . ARG A 1 321 ? 29.059 33.687 24.673 1.00 74.49 391 ARG A CA 1
ATOM 2196 C C . ARG A 1 321 ? 28.776 35.169 24.879 1.00 74.09 391 ARG A C 1
ATOM 2197 O O . ARG A 1 321 ? 29.585 36.016 24.503 1.00 75.87 391 ARG A O 1
ATOM 2205 N N . LYS A 1 322 ? 27.629 35.474 25.482 1.00 73.25 392 LYS A N 1
ATOM 2206 C CA . LYS A 1 322 ? 27.230 36.854 25.744 1.00 71.53 392 LYS A CA 1
ATOM 2207 C C . LYS A 1 322 ? 27.421 37.695 24.499 1.00 70.91 392 LYS A C 1
ATOM 2208 O O . LYS A 1 322 ? 27.676 38.897 24.574 1.00 70.26 392 LYS A O 1
ATOM 2214 N N . THR A 1 323 ? 27.300 37.031 23.354 1.00 70.43 393 THR A N 1
ATOM 2215 C CA . THR A 1 323 ? 27.434 37.665 22.052 1.00 68.18 393 THR A CA 1
ATOM 2216 C C . THR A 1 323 ? 26.068 38.242 21.676 1.00 66.50 393 THR A C 1
ATOM 2217 O O . THR A 1 323 ? 25.921 38.915 20.658 1.00 67.01 393 THR A O 1
ATOM 2221 N N . GLY A 1 324 ? 25.076 37.963 22.520 1.00 64.92 394 GLY A N 1
ATOM 2222 C CA . GLY A 1 324 ? 23.720 38.454 22.315 1.00 63.75 394 GLY A CA 1
ATOM 2223 C C . GLY A 1 324 ? 23.104 38.207 20.951 1.00 61.81 394 GLY A C 1
ATOM 2224 O O . GLY A 1 324 ? 23.669 37.492 20.124 1.00 62.29 394 GLY A O 1
ATOM 2225 N N . ALA A 1 325 ? 21.937 38.804 20.717 1.00 59.08 395 ALA A N 1
ATOM 2226 C CA . ALA A 1 325 ? 21.235 38.657 19.445 1.00 55.89 395 ALA A CA 1
ATOM 2227 C C . ALA A 1 325 ? 22.120 39.061 18.267 1.00 54.81 395 ALA A C 1
ATOM 2228 O O . ALA A 1 325 ? 21.917 38.598 17.147 1.00 53.44 395 ALA A O 1
ATOM 2230 N N . ARG A 1 326 ? 23.098 39.927 18.515 1.00 54.68 396 ARG A N 1
ATOM 2231 C CA . ARG A 1 326 ? 24.005 40.348 17.453 1.00 55.40 396 ARG A CA 1
ATOM 2232 C C . ARG A 1 326 ? 24.849 39.158 17.007 1.00 53.06 396 ARG A C 1
ATOM 2233 O O . ARG A 1 326 ? 25.209 39.038 15.839 1.00 53.27 396 ARG A O 1
ATOM 2241 N N . GLY A 1 327 ? 25.151 38.272 17.946 1.00 51.38 397 GLY A N 1
ATOM 2242 C CA . GLY A 1 327 ? 25.972 37.116 17.635 1.00 50.51 397 GLY A CA 1
ATOM 2243 C C . GLY A 1 327 ? 25.285 35.892 17.050 1.00 49.37 397 GLY A C 1
ATOM 2244 O O . GLY A 1 327 ? 25.921 34.849 16.889 1.00 48.19 397 GLY A O 1
ATOM 2245 N N . LEU A 1 328 ? 24.001 35.997 16.731 1.00 46.70 398 LEU A N 1
ATOM 2246 C CA . LEU A 1 328 ? 23.300 34.858 16.157 1.00 47.09 398 LEU A CA 1
ATOM 2247 C C . LEU A 1 328 ? 23.830 34.492 14.770 1.00 48.00 398 LEU A C 1
ATOM 2248 O O . LEU A 1 328 ? 24.104 33.326 14.503 1.00 48.00 398 LEU A O 1
ATOM 2253 N N . ARG A 1 329 ? 23.981 35.482 13.890 1.00 50.14 399 ARG A N 1
ATOM 2254 C CA . ARG A 1 329 ? 24.465 35.216 12.535 1.00 51.21 399 ARG A CA 1
ATOM 2255 C C . ARG A 1 329 ? 25.838 34.581 12.541 1.00 50.49 399 ARG A C 1
ATOM 2256 O O . ARG A 1 329 ? 26.131 33.714 11.725 1.00 51.62 399 ARG A O 1
ATOM 2264 N N . ALA A 1 330 ? 26.680 35.019 13.464 1.00 50.48 400 ALA A N 1
ATOM 2265 C CA . ALA A 1 330 ? 28.030 34.500 13.563 1.00 51.61 400 ALA A CA 1
ATOM 2266 C C . ALA A 1 330 ? 28.037 33.035 13.994 1.00 52.32 400 ALA A C 1
ATOM 2267 O O . ALA A 1 330 ? 28.889 32.258 13.561 1.00 56.20 400 ALA A O 1
ATOM 2269 N N . ILE A 1 331 ? 27.092 32.655 14.846 1.00 51.47 401 ILE A N 1
ATOM 2270 C CA . ILE A 1 331 ? 27.000 31.273 15.306 1.00 49.53 401 ILE A CA 1
ATOM 2271 C C . ILE A 1 331 ? 26.443 30.373 14.201 1.00 49.84 401 ILE A C 1
ATOM 2272 O O . ILE A 1 331 ? 26.875 29.235 14.037 1.00 50.82 401 ILE A O 1
ATOM 2277 N N . ILE A 1 332 ? 25.485 30.882 13.438 1.00 48.80 402 ILE A N 1
ATOM 2278 C CA . ILE A 1 332 ? 24.931 30.105 12.342 1.00 47.24 402 ILE A CA 1
ATOM 2279 C C . ILE A 1 332 ? 26.001 29.918 11.243 1.00 48.56 402 ILE A C 1
ATOM 2280 O O . ILE A 1 332 ? 26.204 28.797 10.748 1.00 47.00 402 ILE A O 1
ATOM 2285 N N . GLU A 1 333 ? 26.694 31.002 10.881 1.00 49.30 403 GLU A N 1
ATOM 2286 C CA . GLU A 1 333 ? 27.741 30.944 9.847 1.00 50.36 403 GLU A CA 1
ATOM 2287 C C . GLU A 1 333 ? 28.826 29.933 10.170 1.00 50.79 403 GLU A C 1
ATOM 2288 O O . GLU A 1 333 ? 29.369 29.279 9.282 1.00 51.40 403 GLU A O 1
ATOM 2294 N N . ASP A 1 334 ? 29.133 29.802 11.451 1.00 52.15 404 ASP A N 1
ATOM 2295 C CA . ASP A 1 334 ? 30.171 28.888 11.876 1.00 54.03 404 ASP A CA 1
ATOM 2296 C C . ASP A 1 334 ? 29.903 27.396 11.609 1.00 52.90 404 ASP A C 1
ATOM 2297 O O . ASP A 1 334 ? 30.843 26.608 11.540 1.00 53.21 404 ASP A O 1
ATOM 2302 N N . PHE A 1 335 ? 28.645 26.997 11.447 1.00 50.26 405 PHE A N 1
ATOM 2303 C CA . PHE A 1 335 ? 28.360 25.586 11.180 1.00 48.65 405 PHE A CA 1
ATOM 2304 C C . PHE A 1 335 ? 27.605 25.420 9.876 1.00 48.38 405 PHE A C 1
ATOM 2305 O O . PHE A 1 335 ? 27.236 24.314 9.492 1.00 49.95 405 PHE A O 1
ATOM 2313 N N . CYS A 1 336 ? 27.402 26.527 9.180 1.00 47.64 406 CYS A N 1
ATOM 2314 C CA . CYS A 1 336 ? 26.657 26.522 7.930 1.00 45.17 406 CYS A CA 1
ATOM 2315 C C . CYS A 1 336 ? 27.588 26.771 6.741 1.00 42.74 406 CYS A C 1
ATOM 2316 O O . CYS A 1 336 ? 27.241 26.495 5.590 1.00 39.96 406 CYS A O 1
ATOM 2319 N N . LEU A 1 337 ? 28.772 27.304 7.034 1.00 42.91 407 LEU A N 1
ATOM 2320 C CA . LEU A 1 337 ? 29.754 27.612 6.004 1.00 43.60 407 LEU A CA 1
ATOM 2321 C C . LEU A 1 337 ? 30.067 26.353 5.220 1.00 44.65 407 LEU A C 1
ATOM 2322 O O . LEU A 1 337 ? 29.908 26.324 3.997 1.00 44.37 407 LEU A O 1
ATOM 2327 N N . ASP A 1 338 ? 30.499 25.308 5.920 1.00 45.75 408 ASP A N 1
ATOM 2328 C CA . ASP A 1 338 ? 30.808 24.041 5.259 1.00 47.45 408 ASP A CA 1
ATOM 2329 C C . ASP A 1 338 ? 29.618 23.571 4.420 1.00 46.54 408 ASP A C 1
ATOM 2330 O O . ASP A 1 338 ? 29.784 23.184 3.261 1.00 45.99 408 ASP A O 1
ATOM 2335 N N . ILE A 1 339 ? 28.422 23.613 5.012 1.00 45.79 409 ILE A N 1
ATOM 2336 C CA . ILE A 1 339 ? 27.198 23.188 4.333 1.00 43.29 409 ILE A CA 1
ATOM 2337 C C . ILE A 1 339 ? 26.969 23.972 3.036 1.00 43.68 409 ILE A C 1
ATOM 2338 O O . ILE A 1 339 ? 26.710 23.377 1.992 1.00 44.71 409 ILE A O 1
ATOM 2343 N N . MET A 1 340 ? 27.059 25.299 3.101 1.00 42.61 410 MET A N 1
ATOM 2344 C CA . MET A 1 340 ? 26.876 26.125 1.910 1.00 42.84 410 MET A CA 1
ATOM 2345 C C . MET A 1 340 ? 28.020 25.871 0.914 1.00 43.83 410 MET A C 1
ATOM 2346 O O . MET A 1 340 ? 27.847 26.001 -0.297 1.00 41.38 410 MET A O 1
ATOM 2351 N N . PHE A 1 341 ? 29.195 25.519 1.424 1.00 46.25 411 PHE A N 1
ATOM 2352 C CA . PHE A 1 341 ? 30.324 25.271 0.539 1.00 50.29 411 PHE A CA 1
ATOM 2353 C C . PHE A 1 341 ? 30.044 24.133 -0.434 1.00 53.56 411 PHE A C 1
ATOM 2354 O O . PHE A 1 341 ? 30.333 24.253 -1.628 1.00 53.11 411 PHE A O 1
ATOM 2362 N N . ASP A 1 342 ? 29.485 23.028 0.058 1.00 55.92 412 ASP A N 1
ATOM 2363 C CA . ASP A 1 342 ? 29.177 21.922 -0.840 1.00 59.43 412 ASP A CA 1
ATOM 2364 C C . ASP A 1 342 ? 27.672 21.673 -0.927 1.00 59.58 412 ASP A C 1
ATOM 2365 O O . ASP A 1 342 ? 27.194 20.540 -0.875 1.00 61.81 412 ASP A O 1
ATOM 2370 N N . LEU A 1 343 ? 26.932 22.756 -1.095 1.00 59.31 413 LEU A N 1
ATOM 2371 C CA . LEU A 1 343 ? 25.482 22.687 -1.177 1.00 60.74 413 LEU A CA 1
ATOM 2372 C C . LEU A 1 343 ? 24.953 21.912 -2.386 1.00 61.82 413 LEU A C 1
ATOM 2373 O O . LEU A 1 343 ? 23.963 21.193 -2.276 1.00 62.36 413 LEU A O 1
ATOM 2378 N N . PRO A 1 344 ? 25.611 22.036 -3.551 1.00 63.80 414 PRO A N 1
ATOM 2379 C CA . PRO A 1 344 ? 25.175 21.340 -4.772 1.00 64.46 414 PRO A CA 1
ATOM 2380 C C . PRO A 1 344 ? 24.950 19.828 -4.674 1.00 64.14 414 PRO A C 1
ATOM 2381 O O . PRO A 1 344 ? 24.046 19.290 -5.314 1.00 64.27 414 PRO A O 1
ATOM 2385 N N . LYS A 1 345 ? 25.764 19.135 -3.888 1.00 64.02 415 LYS A N 1
ATOM 2386 C CA . LYS A 1 345 ? 25.577 17.696 -3.753 1.00 63.59 415 LYS A CA 1
ATOM 2387 C C . LYS A 1 345 ? 24.403 17.442 -2.815 1.00 62.23 415 LYS A C 1
ATOM 2388 O O . LYS A 1 345 ? 24.238 16.345 -2.286 1.00 63.86 415 LYS A O 1
ATOM 2394 N N . LEU A 1 346 ? 23.587 18.475 -2.623 1.00 60.51 416 LEU A N 1
ATOM 2395 C CA . LEU A 1 346 ? 22.421 18.411 -1.750 1.00 56.59 416 LEU A CA 1
ATOM 2396 C C . LEU A 1 346 ? 21.193 18.925 -2.482 1.00 55.46 416 LEU A C 1
ATOM 2397 O O . LEU A 1 346 ? 20.070 18.805 -1.996 1.00 53.64 416 LEU A O 1
ATOM 2402 N N . LYS A 1 347 ? 21.424 19.505 -3.654 1.00 55.53 417 LYS A N 1
ATOM 2403 C CA . LYS A 1 347 ? 20.351 20.044 -4.474 1.00 57.29 417 LYS A CA 1
ATOM 2404 C C . LYS A 1 347 ? 19.175 19.077 -4.549 1.00 57.75 417 LYS A C 1
ATOM 2405 O O . LYS A 1 347 ? 19.355 17.859 -4.632 1.00 57.42 417 LYS A O 1
ATOM 2411 N N . GLY A 1 348 ? 17.967 19.623 -4.509 1.00 57.83 418 GLY A N 1
ATOM 2412 C CA . GLY A 1 348 ? 16.784 18.788 -4.596 1.00 56.02 418 GLY A CA 1
ATOM 2413 C C . GLY A 1 348 ? 16.455 18.000 -3.346 1.00 55.13 418 GLY A C 1
ATOM 2414 O O . GLY A 1 348 ? 15.448 17.302 -3.316 1.00 56.52 418 GLY A O 1
ATOM 2415 N N . SER A 1 349 ? 17.277 18.095 -2.307 1.00 54.91 419 SER A N 1
ATOM 2416 C CA . SER A 1 349 ? 16.987 17.346 -1.083 1.00 53.43 419 SER A CA 1
ATOM 2417 C C . SER A 1 349 ? 16.664 18.241 0.104 1.00 51.84 419 SER A C 1
ATOM 2418 O O . SER A 1 349 ? 16.538 19.462 -0.031 1.00 50.51 419 SER A O 1
ATOM 2421 N N . GLU A 1 350 ? 16.539 17.617 1.269 1.00 50.77 420 GLU A N 1
ATOM 2422 C CA . GLU A 1 350 ? 16.212 18.327 2.492 1.00 51.12 420 GLU A CA 1
ATOM 2423 C C . GLU A 1 350 ? 17.347 18.258 3.497 1.00 50.69 420 GLU A C 1
ATOM 2424 O O . GLU A 1 350 ? 17.782 17.172 3.875 1.00 49.60 420 GLU A O 1
ATOM 2430 N N . VAL A 1 351 ? 17.814 19.430 3.924 1.00 49.79 421 VAL A N 1
ATOM 2431 C CA . VAL A 1 351 ? 18.892 19.540 4.899 1.00 50.06 421 VAL A CA 1
ATOM 2432 C C . VAL A 1 351 ? 18.293 19.893 6.256 1.00 50.29 421 VAL A C 1
ATOM 2433 O O . VAL A 1 351 ? 17.695 20.956 6.430 1.00 50.49 421 VAL A O 1
ATOM 2437 N N . ARG A 1 352 ? 18.473 18.997 7.217 1.00 49.75 422 ARG A N 1
ATOM 2438 C CA . ARG A 1 352 ? 17.920 19.172 8.553 1.00 48.90 422 ARG A CA 1
ATOM 2439 C C . ARG A 1 352 ? 19.000 19.494 9.593 1.00 48.01 422 ARG A C 1
ATOM 2440 O O . ARG A 1 352 ? 19.868 18.675 9.871 1.00 48.97 422 ARG A O 1
ATOM 2448 N N . ILE A 1 353 ? 18.947 20.700 10.152 1.00 45.82 423 ILE A N 1
ATOM 2449 C CA . ILE A 1 353 ? 19.914 21.135 11.154 1.00 44.23 423 ILE A CA 1
ATOM 2450 C C . ILE A 1 353 ? 19.535 20.651 12.551 1.00 46.11 423 ILE A C 1
ATOM 2451 O O . ILE A 1 353 ? 18.400 20.825 12.994 1.00 46.58 423 ILE A O 1
ATOM 2456 N N . THR A 1 354 ? 20.504 20.069 13.250 1.00 46.19 424 THR A N 1
ATOM 2457 C CA . THR A 1 354 ? 20.269 19.515 14.580 1.00 46.64 424 THR A CA 1
ATOM 2458 C C . THR A 1 354 ? 21.213 20.090 15.620 1.00 46.50 424 THR A C 1
ATOM 2459 O O . THR A 1 354 ? 22.226 20.711 15.286 1.00 47.30 424 THR A O 1
ATOM 2463 N N . LYS A 1 355 ? 20.885 19.858 16.886 1.00 46.16 425 LYS A N 1
ATOM 2464 C CA . LYS A 1 355 ? 21.698 20.338 17.995 1.00 46.99 425 LYS A CA 1
ATOM 2465 C C . LYS A 1 355 ? 23.173 19.972 17.802 1.00 48.00 425 LYS A C 1
ATOM 2466 O O . LYS A 1 355 ? 24.049 20.838 17.892 1.00 48.31 425 LYS A O 1
ATOM 2472 N N . ASP A 1 356 ? 23.433 18.690 17.539 1.00 48.53 426 ASP A N 1
ATOM 2473 C CA . ASP A 1 356 ? 24.788 18.188 17.323 1.00 48.86 426 ASP A CA 1
ATOM 2474 C C . ASP A 1 356 ? 25.454 18.995 16.227 1.00 48.18 426 ASP A C 1
ATOM 2475 O O . ASP A 1 356 ? 26.548 19.525 16.411 1.00 46.97 426 ASP A O 1
ATOM 2480 N N . CYS A 1 357 ? 24.787 19.074 15.082 1.00 46.88 427 CYS A N 1
ATOM 2481 C CA . CYS A 1 357 ? 25.309 19.834 13.965 1.00 48.08 427 CYS A CA 1
ATOM 2482 C C . CYS A 1 357 ? 25.669 21.245 14.419 1.00 49.03 427 CYS A C 1
ATOM 2483 O O . CYS A 1 357 ? 26.775 21.731 14.166 1.00 49.81 427 CYS A O 1
ATOM 2486 N N . VAL A 1 358 ? 24.732 21.899 15.096 1.00 49.45 428 VAL A N 1
ATOM 2487 C CA . VAL A 1 358 ? 24.964 23.246 15.607 1.00 50.26 428 VAL A CA 1
ATOM 2488 C C . VAL A 1 358 ? 26.230 23.262 16.463 1.00 51.98 428 VAL A C 1
ATOM 2489 O O . VAL A 1 358 ? 27.088 24.131 16.308 1.00 50.95 428 VAL A O 1
ATOM 2493 N N . LEU A 1 359 ? 26.335 22.298 17.372 1.00 54.40 429 LEU A N 1
ATOM 2494 C CA . LEU A 1 359 ? 27.492 22.201 18.247 1.00 56.73 429 LEU A CA 1
ATOM 2495 C C . LEU A 1 359 ? 28.697 21.657 17.492 1.00 58.10 429 LEU A C 1
ATOM 2496 O O . LEU A 1 359 ? 29.758 21.432 18.074 1.00 55.99 429 LEU A O 1
ATOM 2501 N N . LYS A 1 360 ? 28.520 21.466 16.186 1.00 60.24 430 LYS A N 1
ATOM 2502 C CA . LYS A 1 360 ? 29.574 20.955 15.320 1.00 62.73 430 LYS A CA 1
ATOM 2503 C C . LYS A 1 360 ? 30.149 19.609 15.784 1.00 64.75 430 LYS A C 1
ATOM 2504 O O . LYS A 1 360 ? 31.320 19.296 15.539 1.00 65.28 430 LYS A O 1
ATOM 2510 N N . GLN A 1 361 ? 29.309 18.823 16.455 1.00 65.86 431 GLN A N 1
ATOM 2511 C CA . GLN A 1 361 ? 29.672 17.500 16.953 1.00 66.47 431 GLN A CA 1
ATOM 2512 C C . GLN A 1 361 ? 29.112 16.474 15.978 1.00 66.43 431 GLN A C 1
ATOM 2513 O O . GLN A 1 361 ? 29.186 15.270 16.226 1.00 67.62 431 GLN A O 1
ATOM 2519 N N . ALA A 1 362 ? 28.542 16.948 14.873 1.00 65.71 432 ALA A N 1
ATOM 2520 C CA . ALA A 1 362 ? 27.960 16.043 13.890 1.00 64.37 432 ALA A CA 1
ATOM 2521 C C . ALA A 1 362 ? 27.642 16.718 12.570 1.00 64.42 432 ALA A C 1
ATOM 2522 O O . ALA A 1 362 ? 27.716 17.933 12.445 1.00 65.89 432 ALA A O 1
ATOM 2524 N N . GLU A 1 363 ? 27.276 15.911 11.585 1.00 64.32 433 GLU A N 1
ATOM 2525 C CA . GLU A 1 363 ? 26.950 16.409 10.256 1.00 64.54 433 GLU A CA 1
ATOM 2526 C C . GLU A 1 363 ? 25.444 16.658 10.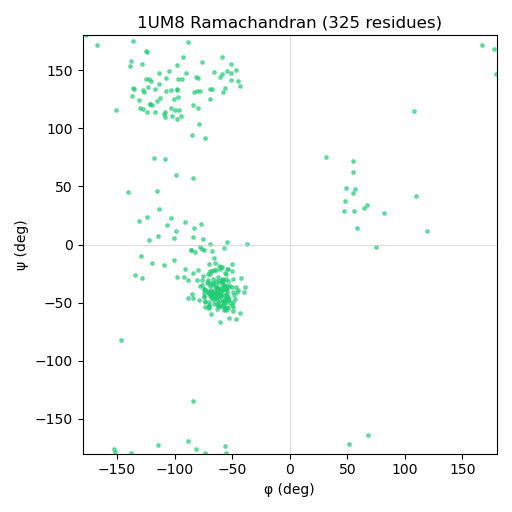215 1.00 64.07 433 GLU A C 1
ATOM 2527 O O . GLU A 1 363 ? 24.707 16.167 11.066 1.00 65.13 433 GLU A O 1
ATOM 2533 N N . PRO A 1 364 ? 24.969 17.457 9.248 1.00 63.11 434 PRO A N 1
ATOM 2534 C CA . PRO A 1 364 ? 23.528 17.709 9.168 1.00 62.38 434 PRO A CA 1
ATOM 2535 C C . PRO A 1 364 ? 22.797 16.508 8.564 1.00 62.83 434 PRO A C 1
ATOM 2536 O O . PRO A 1 364 ? 23.395 15.709 7.853 1.00 62.95 434 PRO A O 1
ATOM 2540 N N . LEU A 1 365 ? 21.505 16.385 8.847 1.00 63.32 435 LEU A N 1
ATOM 2541 C CA . LEU A 1 365 ? 20.716 15.273 8.334 1.00 62.88 435 LEU A CA 1
ATOM 2542 C C . LEU A 1 365 ? 20.176 15.506 6.930 1.00 62.80 435 LEU A C 1
ATOM 2543 O O . LEU A 1 365 ? 19.115 16.101 6.763 1.00 64.13 435 LEU A O 1
ATOM 2548 N N . ILE A 1 366 ? 20.893 15.041 5.916 1.00 62.78 436 ILE A N 1
ATOM 2549 C CA . ILE A 1 366 ? 20.402 15.194 4.555 1.00 61.68 436 ILE A CA 1
ATOM 2550 C C . ILE A 1 366 ? 19.340 14.114 4.395 1.00 63.30 436 ILE A C 1
ATOM 2551 O O . ILE A 1 366 ? 19.566 12.962 4.774 1.00 64.04 436 ILE A O 1
ATOM 2556 N N . ILE A 1 367 ? 18.178 14.486 3.863 1.00 63.75 437 ILE A N 1
ATOM 2557 C CA . ILE A 1 367 ? 17.090 13.535 3.663 1.00 63.16 437 ILE A CA 1
ATOM 2558 C C . ILE A 1 367 ? 16.575 13.574 2.229 1.00 64.92 437 ILE A C 1
ATOM 2559 O O . ILE A 1 367 ? 16.045 14.583 1.771 1.00 65.95 437 ILE A O 1
ATOM 2564 N N . ALA A 1 368 ? 16.734 12.455 1.533 1.00 66.98 438 ALA A N 1
ATOM 2565 C CA . ALA A 1 368 ? 16.317 12.318 0.143 1.00 68.15 438 ALA A CA 1
ATOM 2566 C C . ALA A 1 368 ? 14.979 12.977 -0.152 1.00 69.02 438 ALA A C 1
ATOM 2567 O O . ALA A 1 368 ? 14.757 13.455 -1.267 1.00 70.69 438 ALA A O 1
#

Sequence (327 aa):
LLSYIPAPKELKAVLDNYVIGQEQAKKVFSVAVYNHYKRLSFKEKLKKQDNQDSNVELEHLEEVELSKSNILLIGPTGSGKTLMAQTLAKHLDIPIAISDATSLTVENILTRLLQASDWNVQKAQKGIVFIDEIDKIGEGVQQALLKIVEGSLVNQIDTSDILFICAGAFDGLAEIIKKRTTQNVLGFTQEKMSKKEQEAILHLVQTHDLVTYGLIPELIGRLPVLSTLDSISLEAMVDILQKPKNALIKQYQQLFKMDEVDLIFEEEAIKEIAQLALERKTGARGLRAIIEDFCLDIMFDLPKLKGSEVRITKDCVLKQAEPLIIA

B-factor: mean 61.51, std 20.0, range [25.26, 125.87]

InterPro domains:
  IPR003593 AAA+ ATPase domain [SM00382] (141-303)
  IPR003959 ATPase, AAA-type, core [PF07724] (142-336)
  IPR004487 Clp protease, ATP-binding subunit ClpX [TIGR00382] (3-437)
  IPR010603 ATP-dependent Clp protease ATP-binding subunit ClpX, zinc ribbon domain [SM00994] (4-50)
  IPR019489 Clp ATPase, C-terminal [PF10431] (346-413)
  IPR019489 Clp ATPase, C-terminal [SM01086] (343-437)
  IPR027417 P-loop containing nucleoside triphosphate hydrolase [G3DSA:3.40.50.300] (72-341)
  IPR027417 P-loop containing nucleoside triphosphate hydrolase [SSF52540] (77-430)
  IPR046425 Clp protease, ATP-binding subunit ClpX, bacteria [MF_00175] (1-440)
  IPR050052 ATP-dependent Clp protease ATP-binding subunit ClpX [PTHR48102] (31-437)
  IPR059188 ClpX-like, zinc ribbon domain [PS51902] (1-55)

Radius of gyration: 23.46 Å; Cα contacts (8 Å, |Δi|>4): 499; chains: 1; bounding box: 44×71×61 Å

Organism: Helicobacter pylori (strain ATCC 700392 / 26695) (NCBI:txid85962)

Solvent-accessible surface area: 17852 Å² total; per-residue (Å²): 138,22,98,134,22,11,37,36,154,74,0,26,50,27,0,54,56,74,4,29,37,17,97,98,2,11,94,45,0,1,66,5,1,49,64,0,3,97,34,5,24,83,53,86,126,4,110,182,76,116,63,155,108,1,68,95,78,22,105,113,20,119,132,83,141,103,65,24,16,0,0,1,0,0,0,29,106,19,4,13,14,30,67,0,0,78,14,1,2,175,91,25,104,21,12,34,6,66,7,44,1,56,74,34,153,105,90,89,10,4,56,94,0,31,120,52,5,122,152,56,55,108,80,0,20,47,0,1,1,0,5,36,40,2,15,121,26,42,116,44,19,2,87,60,9,26,113,11,1,96,27,25,99,16,140,139,6,47,0,56,40,0,0,1,0,1,0,3,27,1,112,34,0,4,74,39,7,79,149,205,33,125,141,105,104,173,58,196,81,150,124,178,26,68,143,176,88,43,28,48,23,7,76,89,20,126,72,142,12,0,47,82,49,38,5,15,85,91,1,5,38,47,4,60,27,46,4,19,0,67,54,28,54,38,112,18,0,34,48,34,0,48,130,8,140,83,2,21,10,84,68,8,63,92,80,0,123,120,55,119,1,90,8,61,15,54,143,64,0,13,88,18,0,0,55,10,0,52,104,145,179,59,23,28,165,2,1,114,64,20,0,58,80,11,0,97,101,11,49,170,52,10,83,148,10,104,59,19,42,0,62,0,20,86,74,4,11,72,123,149,49,136,16,86,77,82,131

Nearest PDB structures (foldseek):
  1um8-assembly1_A  TM=1.003E+00  e=5.530E-60  Helicobacter pylori 26695
  3hws-assembly2_E  TM=8.721E-01  e=3.954E-31  Escherichia coli K-12
  6vfx-assembly1_E  TM=8.531E-01  e=4.022E-30  Neisseria meningitidis
  6sfw-assembly1_Q  TM=8.348E-01  e=1.848E-27  Listeria monocytogenes
  6sfw-assembly1_T  TM=7.721E-01  e=2.436E-27  Listeria monocytogenes

Foldseek 3Di:
DLQDDDALVVLLVLVVQAAFDQSVLSSLVSVLLRVLSPVVSLLVVLVVVPDDVSVVVNVVCVVVPPARQAAEEAEDPQRCQVVSVVRSCVVVVAFEFADELVVPCDCVQLVVLCVSVVVPQVSSLQHEYEYEAVLVDDLVSQVVVLDLLVWDAVPHHTNNSYHYYYYHHLLPLLCLCADPHPPHDDDDDDDDDDVQVSQVSVVVDDLVSVVVSNHPNSVSVSNNHYGYGYAQDLVSLLCQCPRHPPHVVVVVQVVLVVLAEGEEEDSVNSSLLSVVCVVVVVHSVCSVVLCCVLCVVCVVPVNVLRNWYWYHDNCSSVVVDDTDTGD

CATH classification: 3.40.50.300 (+1 more: 1.10.8.60)

Secondary structure (DSSP, 8-state):
--S----HHHHHHHHHTT--S-HHHHHHHHHHHHHHHHHHHHHHHHHHH-SHHHHHHHHHHHHTT-----EEEE--TTSSHHHHHHHHHHHTT--EEEEEGGG---THHHHHHHHHTTT-HHHHTTSEEEEETGGG--HHHHHHHHHHHH--EE--EE-TTPEEEEEE--TTHHHHTTTS-SS---S---SSPPTTTTTTSGGG--HHHHHHTT--HHHHTT--EEEE-----HHHHHHHHHSSTT-HHHHHHHHHHTTT-EEEE-HHHHHHHHHHHHHTT-TGGGHHHHHHHHHHHHHHTGGGGTTSEEEE-HHHHTTSS--EEE-